Protein 4JB3 (pdb70)

B-factor: mean 18.04, std 13.15, range [5.49, 87.51]

GO terms:
  GO:0043726 5-amino-6-(5-phosphoribitylamino)uracil phosphatase activity (F, IDA)
  GO:0016311 dephosphorylation (P, IDA)
  GO:0110130 ribitol-5-phosphatase activity (F, EXP)

Foldseek 3Di:
DDLQLVVADFDDLAAAEEEEPELTQWFFDQVLLLVLLVVLQLVVSVVQDDRAAGDDLLNCQLQQVAALVRSQVVSQVNSVHRDDSVSVLVSVCSGTDQGDVVSLSSLQSCVVRHQYEYQYRDHPSVQVCQQFLNNHPVRHHPCSRHPYYQGNSVQRHHPPPVSSVVVCCVVVVDDQLNYEYEEQDDRNQVSSVVSRHHYDHDGRPDDCSVVVSVVSHD

Nearest PDB structures (foldseek):
  4jb3-assembly1_A  TM=1.005E+00  e=1.572E-46  Bacteroides thetaiotaomicron VPI-5482
  2i6x-assembly1_A  TM=9.784E-01  e=1.181E-23  Porphyromonas gingivalis W83
  4f71-assembly1_A  TM=9.283E-01  e=5.677E-20  Bacteroides thetaiotaomicron VPI-5482
  4f72-assembly2_B  TM=9.394E-01  e=1.780E-19  Bacteroides thetaiotaomicron VPI-5482
  4dcc-assembly1_A  TM=9.035E-01  e=1.036E-19  Bacteroides thetaiotaomicron

Secondary structure (DSSP, 8-state):
----GGG----SS--EEEE-TBTTTB-B-HHHHHHHHHHHT-TTHHHH--SS---HHHHHHHTTSS-HHHHHHHHHHHHTSPPPHHHHHHHHHTTBPPP-HHHHHHHHHHTTTSEEEEEE---HHHHHHHTSGGGSTT---GGGGSSEEEEHHHHT--TT-HHHHHHHHHHH---GGGEEEE-S-HHHHHHHHHTT-EEE-PPTTS--HHHHHHHHT-

CATH classification: 3.40.50.1000 (+1 more: 1.10.150.240)

Structure (mmCIF, N/CA/C/O backbone):
data_4JB3
#
_entry.id   4JB3
#
_cell.length_a   49.580
_cell.length_b   91.190
_cell.length_c   46.270
_cell.angle_alpha   90.000
_cell.angle_beta   104.220
_cell.angle_gamma   90.000
#
_symmetry.space_group_name_H-M   'C 1 2 1'
#
loop_
_entity.id
_entity.type
_entity.pdbx_description
1 polymer 'Haloacid dehalogenase-like hydrolase'
2 non-polymer 'SODIUM ION'
3 non-polymer GLYCEROL
4 water water
#
loop_
_atom_site.group_PDB
_atom_site.id
_atom_site.type_symbol
_atom_site.label_atom_id
_atom_site.label_alt_id
_atom_site.label_comp_id
_atom_site.label_asym_id
_atom_site.label_entity_id
_atom_site.label_seq_id
_atom_site.pdbx_PDB_ins_code
_atom_site.Cartn_x
_atom_site.Cartn_y
_atom_site.Cartn_z
_atom_site.occupancy
_atom_site.B_iso_or_equiv
_atom_site.auth_seq_id
_atom_site.auth_comp_id
_atom_site.auth_asym_id
_atom_site.auth_atom_id
_atom_site.pdbx_PDB_model_num
ATOM 1 N N . VAL A 1 11 ? 19.293 109.920 -8.268 1.00 47.89 -11 VAL A N 1
ATOM 2 C CA . VAL A 1 11 ? 19.520 110.862 -7.180 1.00 49.08 -11 VAL A CA 1
ATOM 3 C C . VAL A 1 11 ? 20.393 110.251 -6.101 1.00 55.67 -11 VAL A C 1
ATOM 4 O O . VAL A 1 11 ? 20.562 109.034 -6.024 1.00 48.49 -11 VAL A O 1
ATOM 8 N N . ASP A 1 12 ? 20.921 111.108 -5.243 1.00 50.92 -10 ASP A N 1
ATOM 9 C CA . ASP A 1 12 ? 21.852 110.669 -4.227 1.00 51.79 -10 ASP A CA 1
ATOM 10 C C . ASP A 1 12 ? 21.210 110.614 -2.846 1.00 51.82 -10 ASP A C 1
ATOM 11 O O . ASP A 1 12 ? 20.872 111.642 -2.252 1.00 52.78 -10 ASP A O 1
ATOM 16 N N . LEU A 1 13 ? 21.080 109.399 -2.329 1.00 50.96 -9 LEU A N 1
ATOM 17 C CA . LEU A 1 13 ? 20.279 109.148 -1.142 1.00 50.77 -9 LEU A CA 1
ATOM 18 C C . LEU A 1 13 ? 21.097 109.125 0.132 1.00 52.47 -9 LEU A C 1
ATOM 19 O O . LEU A 1 13 ? 20.646 108.629 1.166 1.00 52.50 -9 LEU A O 1
ATOM 24 N N . GLY A 1 14 ? 22.303 109.667 0.058 1.00 54.16 -8 GLY A N 1
ATOM 25 C CA . GLY A 1 14 ? 23.089 109.838 1.253 1.00 58.15 -8 GLY A CA 1
ATOM 26 C C . GLY A 1 14 ? 22.395 110.814 2.183 1.00 59.24 -8 GLY A C 1
ATOM 27 O O . GLY A 1 14 ? 21.881 111.837 1.735 1.00 57.22 -8 GLY A O 1
ATOM 28 N N . THR A 1 15 ? 22.437 110.521 3.481 1.00 61.48 -7 THR A N 1
ATOM 29 C CA . THR A 1 15 ? 21.778 111.335 4.507 1.00 64.86 -7 THR A CA 1
ATOM 30 C C . THR A 1 15 ? 22.102 112.839 4.476 1.00 65.84 -7 THR A C 1
ATOM 31 O O . THR A 1 15 ? 21.202 113.667 4.621 1.00 64.17 -7 THR A O 1
ATOM 35 N N . GLU A 1 16 ? 23.370 113.195 4.287 1.00 66.73 -6 GLU A N 1
ATOM 36 C CA . GLU A 1 16 ? 23.771 114.605 4.277 1.00 69.07 -6 GLU A CA 1
ATOM 37 C C . GLU A 1 16 ? 23.154 115.388 3.107 1.00 67.65 -6 GLU A C 1
ATOM 38 O O . GLU A 1 16 ? 23.127 116.619 3.135 1.00 65.12 -6 GLU A O 1
ATOM 44 N N . ASN A 1 17 ? 22.669 114.682 2.083 1.00 61.19 -5 ASN A N 1
ATOM 45 C CA . ASN A 1 17 ? 21.946 115.329 0.982 1.00 64.66 -5 ASN A CA 1
ATOM 46 C C . ASN A 1 17 ? 20.472 115.440 1.284 1.00 58.75 -5 ASN A C 1
ATOM 47 O O . ASN A 1 17 ? 19.724 116.070 0.534 1.00 58.19 -5 ASN A O 1
ATOM 52 N N . LEU A 1 18 ? 20.038 114.780 2.348 1.00 58.36 -4 LEU A N 1
ATOM 53 C CA . LEU A 1 18 ? 18.613 114.595 2.543 1.00 56.88 -4 LEU A CA 1
ATOM 54 C C . LEU A 1 18 ? 18.027 115.611 3.496 1.00 58.23 -4 LEU A C 1
ATOM 55 O O . LEU A 1 18 ? 18.691 116.075 4.423 1.00 60.20 -4 LEU A O 1
ATOM 60 N N . TYR A 1 19 ? 16.774 115.960 3.246 1.00 57.36 -3 TYR A N 1
ATOM 61 C CA . TYR A 1 19 ? 16.075 116.899 4.097 1.00 64.62 -3 TYR A CA 1
ATOM 62 C C . TYR A 1 19 ? 14.743 116.312 4.538 1.00 61.68 -3 TYR A C 1
ATOM 63 O O . TYR A 1 19 ? 14.043 115.668 3.751 1.00 55.63 -3 TYR A O 1
ATOM 72 N N . PHE A 1 20 ? 14.402 116.527 5.804 1.00 58.39 -2 PHE A N 1
ATOM 73 C CA . PHE A 1 20 ? 13.187 115.961 6.372 1.00 57.57 -2 PHE A CA 1
ATOM 74 C C . PHE A 1 20 ? 12.318 117.019 7.042 1.00 58.86 -2 PHE A C 1
ATOM 75 O O . PHE A 1 20 ? 12.774 117.723 7.942 1.00 60.70 -2 PHE A O 1
ATOM 83 N N . GLN A 1 21 ? 11.066 117.125 6.604 1.00 58.12 -1 GLN A N 1
ATOM 84 C CA . GLN A 1 21 ? 10.108 118.013 7.259 1.00 61.03 -1 GLN A CA 1
ATOM 85 C C . GLN A 1 21 ? 8.656 117.600 7.020 1.00 58.46 -1 GLN A C 1
ATOM 86 O O . GLN A 1 21 ? 8.135 117.722 5.910 1.00 57.79 -1 GLN A O 1
ATOM 92 N N . SER A 1 22 ? 8.017 117.109 8.078 1.00 58.71 0 SER A N 1
ATOM 93 C CA . SER A 1 22 ? 6.595 116.778 8.062 1.00 58.38 0 SER A CA 1
ATOM 94 C C . SER A 1 22 ? 6.113 116.590 9.495 1.00 59.41 0 SER A C 1
ATOM 95 O O . SER A 1 22 ? 6.829 116.909 10.443 1.00 60.54 0 SER A O 1
ATOM 98 N N . MET A 1 23 ? 4.901 116.068 9.653 1.00 25.85 1 MET A N 1
ATOM 99 C CA . MET A 1 23 ? 4.345 115.831 10.983 1.00 25.32 1 MET A CA 1
ATOM 100 C C . MET A 1 23 ? 4.772 114.490 11.583 1.00 19.04 1 MET A C 1
ATOM 101 O O . MET A 1 23 ? 4.469 114.203 12.744 1.00 22.72 1 MET A O 1
ATOM 106 N N . ILE A 1 24 ? 5.480 113.677 10.805 1.00 14.44 2 ILE A N 1
ATOM 107 C CA . ILE A 1 24 ? 5.965 112.385 11.288 1.00 12.73 2 ILE A CA 1
ATOM 108 C C . ILE A 1 24 ? 7.109 112.583 12.275 1.00 16.38 2 ILE A C 1
ATOM 109 O O . ILE A 1 24 ? 8.059 113.316 11.992 1.00 16.48 2 ILE A O 1
ATOM 114 N N . LYS A 1 25 ? 7.008 111.941 13.435 1.00 12.49 3 LYS A N 1
ATOM 115 C CA . LYS A 1 25 ? 8.057 112.015 14.452 1.00 13.22 3 LYS A CA 1
ATOM 116 C C . LYS A 1 25 ? 8.727 110.673 14.705 1.00 12.72 3 LYS A C 1
ATOM 117 O O . LYS A 1 25 ? 9.849 110.622 15.215 1.00 11.63 3 LYS A O 1
ATOM 123 N N . ASN A 1 26 ? 8.035 109.592 14.358 1.00 9.82 4 ASN A N 1
ATOM 124 C CA . ASN A 1 26 ? 8.490 108.237 14.662 1.00 8.91 4 ASN A CA 1
ATOM 125 C C . ASN A 1 26 ? 8.368 107.356 13.440 1.00 8.88 4 ASN A C 1
ATOM 126 O O . ASN A 1 26 ? 7.449 107.536 12.640 1.00 8.76 4 ASN A O 1
ATOM 131 N N . ILE A 1 27 ? 9.275 106.387 13.308 1.00 8.06 5 ILE A N 1
ATOM 132 C CA . ILE A 1 27 ? 9.217 105.435 12.201 1.00 5.65 5 ILE A CA 1
ATOM 133 C C . ILE A 1 27 ? 9.352 104.041 12.773 1.00 6.32 5 ILE A C 1
ATOM 134 O O . ILE A 1 27 ? 10.258 103.780 13.561 1.00 8.79 5 ILE A O 1
ATOM 139 N N . VAL A 1 28 ? 8.428 103.161 12.397 1.00 6.22 6 VAL A N 1
ATOM 140 C CA . VAL A 1 28 ? 8.409 101.777 12.869 1.00 6.28 6 VAL A CA 1
ATOM 141 C C . VAL A 1 28 ? 8.650 100.888 11.661 1.00 7.06 6 VAL A C 1
ATOM 142 O O . VAL A 1 28 ? 7.866 100.914 10.714 1.00 8.34 6 VAL A O 1
ATOM 146 N N . PHE A 1 29 ? 9.736 100.116 11.689 1.00 6.39 7 PHE A N 1
ATOM 147 C CA . PHE A 1 29 ? 10.091 99.208 10.604 1.00 6.49 7 PHE A CA 1
ATOM 148 C C . PHE A 1 29 ? 9.834 97.751 10.967 1.00 7.51 7 PHE A C 1
ATOM 149 O O . PHE A 1 29 ? 10.069 97.329 12.101 1.00 7.54 7 PHE A O 1
ATOM 157 N N . ASP A 1 30 ? 9.404 96.961 9.990 1.00 6.72 8 ASP A N 1
ATOM 158 C CA . ASP A 1 30 ? 9.504 95.513 10.083 1.00 6.35 8 ASP A CA 1
ATOM 159 C C . ASP A 1 30 ? 10.956 95.123 9.774 1.00 8.09 8 ASP A C 1
ATOM 160 O O . ASP A 1 30 ? 11.730 95.938 9.247 1.00 8.75 8 ASP A O 1
ATOM 165 N N . PHE A 1 31 ? 11.327 93.892 10.115 1.00 9.28 9 PHE A N 1
ATOM 166 C CA . PHE A 1 31 ? 12.667 93.378 9.836 1.00 6.83 9 PHE A CA 1
ATOM 167 C C . PHE A 1 31 ? 12.651 92.677 8.467 1.00 6.47 9 PHE A C 1
ATOM 168 O O . PHE A 1 31 ? 13.043 93.276 7.455 1.00 7.63 9 PHE A O 1
ATOM 176 N N . GLY A 1 32 ? 12.191 91.432 8.419 1.00 8.20 10 GLY A N 1
ATOM 177 C CA . GLY A 1 32 ? 12.137 90.707 7.161 1.00 9.40 10 GLY A CA 1
ATOM 178 C C . GLY A 1 32 ? 11.188 91.359 6.169 1.00 10.34 10 GLY A C 1
ATOM 179 O O . GLY A 1 32 ? 10.059 91.723 6.524 1.00 11.71 10 GLY A O 1
ATOM 180 N N . GLY A 1 33 ? 11.641 91.511 4.929 1.00 8.06 11 GLY A N 1
ATOM 181 C CA . GLY A 1 33 ? 10.836 92.121 3.888 1.00 7.11 11 GLY A CA 1
ATOM 182 C C . GLY A 1 33 ? 11.049 93.618 3.758 1.00 7.29 11 GLY A C 1
ATOM 183 O O . GLY A 1 33 ? 10.618 94.216 2.770 1.00 9.60 11 GLY A O 1
ATOM 184 N N . VAL A 1 34 ? 11.694 94.219 4.754 1.00 7.12 12 VAL A N 1
ATOM 185 C CA . VAL A 1 34 ? 11.917 95.663 4.779 1.00 5.49 12 VAL A CA 1
ATOM 186 C C . VAL A 1 34 ? 13.396 95.983 4.964 1.00 5.55 12 VAL A C 1
ATOM 187 O O . VAL A 1 34 ? 14.050 96.495 4.048 1.00 7.96 12 VAL A O 1
ATOM 191 N N . ILE A 1 35 ? 13.938 95.642 6.126 1.00 5.97 13 ILE A N 1
ATOM 192 C CA . ILE A 1 35 ? 15.362 95.883 6.373 1.00 7.59 13 ILE A CA 1
ATOM 193 C C . ILE A 1 35 ? 16.220 94.825 5.672 1.00 6.79 13 ILE A C 1
ATOM 194 O O . ILE A 1 35 ? 17.262 95.144 5.090 1.00 10.27 13 ILE A O 1
ATOM 199 N N A VAL A 1 36 ? 15.768 93.574 5.714 0.48 6.73 14 VAL A N 1
ATOM 200 N N B VAL A 1 36 ? 15.779 93.568 5.727 0.52 6.69 14 VAL A N 1
ATOM 201 C CA A VAL A 1 36 ? 16.460 92.482 5.045 0.48 8.53 14 VAL A CA 1
ATOM 202 C CA B VAL A 1 36 ? 16.470 92.457 5.077 0.52 8.71 14 VAL A CA 1
ATOM 203 C C A VAL A 1 36 ? 15.480 91.766 4.117 0.48 10.93 14 VAL A C 1
ATOM 204 C C B VAL A 1 36 ? 15.494 91.740 4.136 0.52 11.12 14 VAL A C 1
ATOM 205 O O A VAL A 1 36 ? 14.302 91.608 4.449 0.48 12.11 14 VAL A O 1
ATOM 206 O O B VAL A 1 36 ? 14.329 91.542 4.489 0.52 12.26 14 VAL A O 1
ATOM 213 N N . ASP A 1 37 ? 15.955 91.363 2.943 1.00 10.02 15 ASP A N 1
ATOM 214 C CA . ASP A 1 37 ? 15.117 90.634 1.986 1.00 11.77 15 ASP A CA 1
ATOM 215 C C . ASP A 1 37 ? 14.715 89.266 2.518 1.00 11.54 15 ASP A C 1
ATOM 216 O O . ASP A 1 37 ? 15.539 88.555 3.103 1.00 13.46 15 ASP A O 1
ATOM 221 N N . ILE A 1 38 ? 13.462 88.888 2.278 1.00 10.23 16 ILE A N 1
ATOM 222 C CA . ILE A 1 38 ? 12.984 87.521 2.522 1.00 12.23 16 ILE A CA 1
ATOM 223 C C . ILE A 1 38 ? 12.962 86.756 1.206 1.00 15.61 16 ILE A C 1
ATOM 224 O O . ILE A 1 38 ? 12.532 87.289 0.183 1.00 17.82 16 ILE A O 1
ATOM 229 N N . ASP A 1 39 ? 13.423 85.507 1.219 1.00 13.53 17 ASP A N 1
ATOM 230 C CA . ASP A 1 39 ? 13.265 84.615 0.081 1.00 17.04 17 ASP A CA 1
ATOM 231 C C . ASP A 1 39 ? 12.613 83.336 0.592 1.00 17.14 17 ASP A C 1
ATOM 232 O O . ASP A 1 39 ? 13.293 82.448 1.120 1.00 17.07 17 ASP A O 1
ATOM 237 N N . ARG A 1 40 ? 11.297 83.238 0.427 1.00 16.15 18 ARG A N 1
ATOM 238 C CA . ARG A 1 40 ? 10.556 82.095 0.957 1.00 13.72 18 ARG A CA 1
ATOM 239 C C . ARG A 1 40 ? 10.988 80.790 0.300 1.00 16.82 18 ARG A C 1
ATOM 240 O O . ARG A 1 40 ? 11.024 79.759 0.957 1.00 15.25 18 ARG A O 1
ATOM 248 N N . ASP A 1 41 ? 11.313 80.837 -0.988 1.00 17.59 19 ASP A N 1
ATOM 249 C CA . ASP A 1 41 ? 11.742 79.629 -1.685 1.00 17.35 19 ASP A CA 1
ATOM 250 C C . ASP A 1 41 ? 13.059 79.108 -1.115 1.00 15.86 19 ASP A C 1
ATOM 251 O O . ASP A 1 41 ? 13.267 77.890 -1.013 1.00 15.08 19 ASP A O 1
ATOM 256 N N . LYS A 1 42 ? 13.947 80.025 -0.738 1.00 15.67 20 LYS A N 1
ATOM 257 C CA . LYS A 1 42 ? 15.211 79.634 -0.128 1.00 14.29 20 LYS A CA 1
ATOM 258 C C . LYS A 1 42 ? 14.965 79.036 1.263 1.00 12.53 20 LYS A C 1
ATOM 259 O O . LYS A 1 42 ? 15.625 78.074 1.665 1.00 12.25 20 LYS A O 1
ATOM 265 N N . ALA A 1 43 ? 14.006 79.606 1.992 1.00 13.88 21 ALA A N 1
ATOM 266 C CA . ALA A 1 43 ? 13.608 79.064 3.296 1.00 10.90 21 ALA A CA 1
ATOM 267 C C . ALA A 1 43 ? 13.042 77.651 3.155 1.00 11.65 21 ALA A C 1
ATOM 268 O O . ALA A 1 43 ? 13.392 76.751 3.927 1.00 11.76 21 ALA A O 1
ATOM 270 N N . VAL A 1 44 ? 12.162 77.461 2.171 1.00 11.32 22 VAL A N 1
ATOM 271 C CA . VAL A 1 44 ? 11.580 76.151 1.920 1.00 11.04 22 VAL A CA 1
ATOM 272 C C . VAL A 1 44 ? 12.678 75.127 1.642 1.00 13.28 22 VAL A C 1
ATOM 273 O O . VAL A 1 44 ? 12.680 74.040 2.223 1.00 12.93 22 VAL A O 1
ATOM 277 N N . GLN A 1 45 ? 13.628 75.489 0.787 1.00 12.71 23 GLN A N 1
ATOM 278 C CA . GLN A 1 45 ? 14.772 74.615 0.510 1.00 13.38 23 GLN A CA 1
ATOM 279 C C . GLN A 1 45 ? 15.573 74.292 1.773 1.00 12.02 23 GLN A C 1
ATOM 280 O O . GLN A 1 45 ? 15.983 73.145 1.969 1.00 15.02 23 GLN A O 1
ATOM 286 N N . ALA A 1 46 ? 15.790 75.297 2.622 1.00 10.93 24 ALA A N 1
ATOM 287 C CA . ALA A 1 46 ? 16.596 75.120 3.828 1.00 11.41 24 ALA A CA 1
ATOM 288 C C . ALA A 1 46 ? 15.907 74.175 4.800 1.00 10.62 24 ALA A C 1
ATOM 289 O O . ALA A 1 46 ? 16.568 73.357 5.450 1.00 13.63 24 ALA A O 1
ATOM 291 N N . PHE A 1 47 ? 14.587 74.292 4.923 1.00 9.88 25 PHE A N 1
ATOM 292 C CA . PHE A 1 47 ? 13.865 73.380 5.810 1.00 11.02 25 PHE A CA 1
ATOM 293 C C . PHE A 1 47 ? 13.707 71.981 5.230 1.00 10.16 25 PHE A C 1
ATOM 294 O O . PHE A 1 47 ? 13.739 71.001 5.974 1.00 10.47 25 PHE A O 1
ATOM 302 N N . ILE A 1 48 ? 13.552 71.867 3.911 1.00 10.71 26 ILE A N 1
ATOM 303 C CA . ILE A 1 48 ? 13.527 70.543 3.280 1.00 11.49 26 ILE A CA 1
ATOM 304 C C . ILE A 1 48 ? 14.828 69.792 3.579 1.00 12.30 26 ILE A C 1
ATOM 305 O O . ILE A 1 48 ? 14.806 68.591 3.848 1.00 13.22 26 ILE A O 1
ATOM 310 N N . LYS A 1 49 ? 15.945 70.522 3.592 1.00 13.42 27 LYS A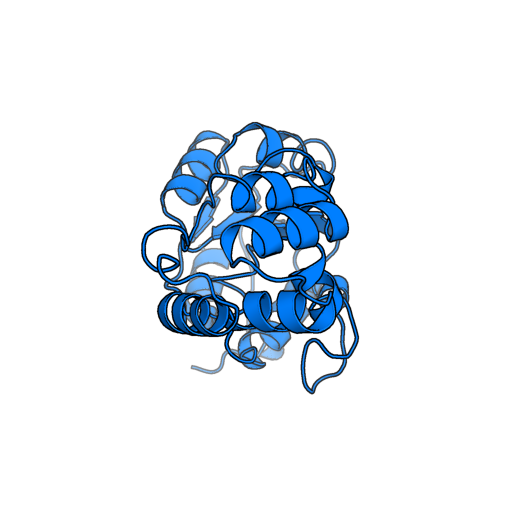 N 1
ATOM 311 C CA . LYS A 1 49 ? 17.260 69.946 3.879 1.00 15.84 27 LYS A CA 1
ATOM 312 C C . LYS A 1 49 ? 17.293 69.253 5.249 1.00 13.97 27 LYS A C 1
ATOM 313 O O . LYS A 1 49 ? 17.990 68.254 5.420 1.00 16.69 27 LYS A O 1
ATOM 319 N N . LEU A 1 50 ? 16.516 69.775 6.200 1.00 14.96 28 LEU A N 1
ATOM 320 C CA . LEU A 1 50 ? 16.421 69.177 7.541 1.00 14.94 28 LEU A CA 1
ATOM 321 C C . LEU A 1 50 ? 15.545 67.938 7.585 1.00 17.85 28 LEU A C 1
ATOM 322 O O . LEU A 1 50 ? 15.587 67.183 8.561 1.00 19.95 28 LEU A O 1
ATOM 327 N N . GLY A 1 51 ? 14.742 67.731 6.547 1.00 13.98 29 GLY A N 1
ATOM 328 C CA . GLY A 1 51 ? 13.787 66.646 6.538 1.00 15.11 29 GLY A CA 1
ATOM 329 C C . GLY A 1 51 ? 12.340 67.087 6.465 1.00 16.97 29 GLY A C 1
ATOM 330 O O . GLY A 1 51 ? 11.446 66.253 6.418 1.00 18.65 29 GLY A O 1
ATOM 331 N N . LEU A 1 52 ? 12.096 68.393 6.464 1.00 14.49 30 LEU A N 1
ATOM 332 C CA . LEU A 1 52 ? 10.718 68.870 6.402 1.00 13.23 30 LEU A CA 1
ATOM 333 C C . LEU A 1 52 ? 10.267 68.879 4.948 1.00 17.06 30 LEU A C 1
ATOM 334 O O . LEU A 1 52 ? 10.236 69.926 4.295 1.00 16.72 30 LEU A O 1
ATOM 339 N N . ALA A 1 53 ? 9.921 67.703 4.440 1.00 14.05 31 ALA A N 1
ATOM 340 C CA . ALA A 1 53 ? 9.667 67.539 3.020 1.00 14.92 31 ALA A CA 1
ATOM 341 C C . ALA A 1 53 ? 8.483 68.361 2.515 1.00 16.74 31 ALA A C 1
ATOM 342 O O . ALA A 1 53 ? 8.417 68.689 1.326 1.00 18.36 31 ALA A O 1
ATOM 344 N N . ASP A 1 54 ? 7.551 68.691 3.409 1.00 17.79 32 ASP A N 1
ATOM 345 C CA . ASP A 1 54 ? 6.377 69.456 3.004 1.00 19.31 32 ASP A CA 1
ATOM 346 C C . ASP A 1 54 ? 6.475 70.927 3.394 1.00 17.92 32 ASP A C 1
ATOM 347 O O . ASP A 1 54 ? 5.453 71.599 3.538 1.00 18.40 32 ASP A O 1
ATOM 352 N N . ALA A 1 55 ? 7.704 71.424 3.547 1.00 14.42 33 ALA A N 1
ATOM 353 C CA . ALA A 1 55 ? 7.932 72.807 3.953 1.00 13.84 33 ALA A CA 1
ATOM 354 C C . ALA A 1 55 ? 7.220 73.839 3.074 1.00 16.44 33 ALA A C 1
ATOM 355 O O . ALA A 1 55 ? 6.825 74.896 3.563 1.00 16.97 33 ALA A O 1
ATOM 357 N N . ASP A 1 56 ? 7.055 73.542 1.790 1.00 16.02 34 ASP A N 1
ATOM 358 C CA . ASP A 1 56 ? 6.445 74.496 0.870 1.00 17.38 34 ASP A CA 1
ATOM 359 C C . ASP A 1 56 ? 5.021 74.868 1.276 1.00 23.12 34 ASP A C 1
ATOM 360 O O . ASP A 1 56 ? 4.558 75.981 1.000 1.00 26.05 34 ASP A O 1
ATOM 365 N N A THR A 1 57 ? 4.335 73.920 1.912 0.52 18.66 35 THR A N 1
ATOM 366 N N B THR A 1 57 ? 4.324 73.960 1.943 0.48 19.28 35 THR A N 1
ATOM 367 C CA A THR A 1 57 ? 2.964 74.118 2.380 0.52 20.35 35 THR A CA 1
ATOM 368 C CA B THR A 1 57 ? 2.965 74.261 2.370 0.48 21.41 35 THR A CA 1
ATOM 369 C C A THR A 1 57 ? 2.923 74.767 3.775 0.52 22.41 35 THR A C 1
ATOM 370 C C B THR A 1 57 ? 2.899 74.746 3.810 0.48 22.97 35 THR A C 1
ATOM 371 O O A THR A 1 57 ? 1.938 75.402 4.151 0.52 29.35 35 THR A O 1
ATOM 372 O O B THR A 1 57 ? 1.859 75.218 4.264 0.48 28.56 35 THR A O 1
ATOM 379 N N . ARG A 1 58 ? 4.011 74.632 4.525 1.00 18.73 36 ARG A N 1
ATOM 380 C CA . ARG A 1 58 ? 4.069 75.127 5.904 1.00 18.29 36 ARG A CA 1
ATOM 381 C C . ARG A 1 58 ? 4.510 76.587 6.043 1.00 22.57 36 ARG A C 1
ATOM 382 O O . ARG A 1 58 ? 3.909 77.354 6.798 1.00 29.46 36 ARG A O 1
ATOM 390 N N . LEU A 1 59 ? 5.547 76.980 5.312 1.00 18.50 37 LEU A N 1
ATOM 391 C CA . LEU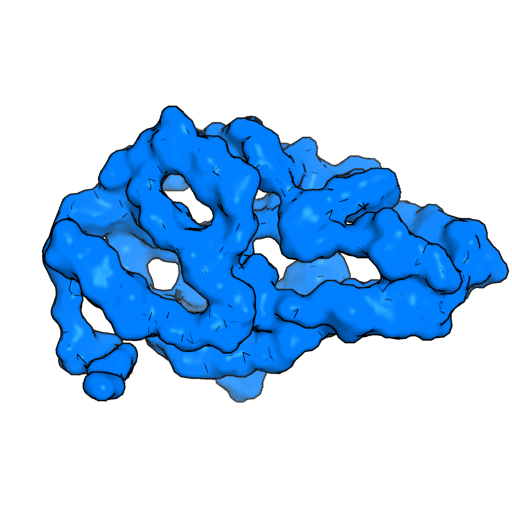 A 1 59 ? 6.179 78.279 5.539 1.00 18.04 37 LEU A CA 1
ATOM 392 C C . LEU A 1 59 ? 5.440 79.446 4.886 1.00 21.79 37 LEU A C 1
ATOM 393 O O . LEU A 1 59 ? 4.927 79.322 3.772 1.00 22.04 37 LEU A O 1
ATOM 398 N N . ASP A 1 60 ? 5.396 80.581 5.584 1.00 18.98 38 ASP A N 1
ATOM 399 C CA . ASP A 1 60 ? 4.731 81.778 5.071 1.00 18.67 38 ASP A CA 1
ATOM 400 C C . ASP A 1 60 ? 5.682 82.974 5.036 1.00 17.77 38 ASP A C 1
ATOM 401 O O . ASP A 1 60 ? 6.701 82.991 5.726 1.00 16.13 38 ASP A O 1
ATOM 406 N N . LYS A 1 61 ? 5.343 83.978 4.237 1.00 20.34 39 LYS A N 1
ATOM 407 C CA . LYS A 1 61 ? 6.167 85.177 4.131 1.00 17.55 39 LYS A CA 1
ATOM 408 C C . LYS A 1 61 ? 5.830 86.196 5.222 1.00 19.86 39 LYS A C 1
ATOM 409 O O . LYS A 1 61 ? 6.651 87.063 5.533 1.00 22.18 39 LYS A O 1
ATOM 415 N N . TYR A 1 62 ? 4.637 86.086 5.807 1.00 17.40 40 TYR A N 1
ATOM 416 C CA . TYR A 1 62 ? 4.099 87.167 6.644 1.00 17.69 40 TYR A CA 1
ATOM 417 C C . TYR A 1 62 ? 3.620 86.739 8.019 1.00 20.79 40 TYR A C 1
ATOM 418 O O . TYR A 1 62 ? 3.744 87.493 8.984 1.00 24.60 40 TYR A O 1
ATOM 427 N N . HIS A 1 63 ? 3.049 85.544 8.095 1.00 16.81 41 HIS A N 1
ATOM 428 C CA . HIS A 1 63 ? 2.434 85.056 9.319 1.00 18.93 41 HIS A CA 1
ATOM 429 C C . HIS A 1 63 ? 2.524 83.536 9.365 1.00 16.13 41 HIS A C 1
ATOM 430 O O . HIS A 1 63 ? 1.818 82.841 8.630 1.00 16.76 41 HIS A O 1
ATOM 437 N N . GLN A 1 64 ? 3.388 83.016 10.233 1.00 17.02 42 GLN A N 1
ATOM 438 C CA . GLN A 1 64 ? 3.542 81.572 10.344 1.00 14.84 42 GLN A CA 1
ATOM 439 C C . GLN A 1 64 ? 2.343 80.946 11.035 1.00 16.06 42 GLN A C 1
ATOM 440 O O . GLN A 1 64 ? 1.570 81.641 11.696 1.00 16.41 42 GLN A O 1
ATOM 446 N N . THR A 1 65 ? 2.192 79.634 10.861 1.00 15.76 43 THR A N 1
ATOM 447 C CA . THR A 1 65 ? 1.158 78.866 11.543 1.00 16.82 43 THR A CA 1
ATOM 448 C C . THR A 1 65 ? 1.783 77.655 12.232 1.00 16.40 43 THR A C 1
ATOM 449 O O . THR A 1 65 ? 2.995 77.423 12.113 1.00 15.26 43 THR A O 1
ATOM 453 N N . GLY A 1 66 ? 0.968 76.893 12.954 1.00 15.61 44 GLY A N 1
ATOM 454 C CA . GLY A 1 66 ? 1.460 75.697 13.622 1.00 13.33 44 GLY A CA 1
ATOM 455 C C . GLY A 1 66 ? 2.582 75.988 14.605 1.00 14.43 44 GLY A C 1
ATOM 456 O O . GLY A 1 66 ? 2.572 77.022 15.279 1.00 13.40 44 GLY A O 1
ATOM 457 N N . ILE A 1 67 ? 3.564 75.094 14.674 1.00 13.29 45 ILE A N 1
ATOM 458 C CA . ILE A 1 67 ? 4.660 75.271 15.617 1.00 9.40 45 ILE A CA 1
ATOM 459 C C . ILE A 1 67 ? 5.542 76.466 15.251 1.00 11.42 45 ILE A C 1
ATOM 460 O O . ILE A 1 67 ? 6.232 77.026 16.109 1.00 11.13 45 ILE A O 1
ATOM 465 N N . PHE A 1 68 ? 5.523 76.854 13.981 1.00 10.89 46 PHE A N 1
ATOM 466 C CA . PHE A 1 68 ? 6.254 78.038 13.541 1.00 9.25 46 PHE A CA 1
ATOM 467 C C . PHE A 1 68 ? 5.646 79.295 14.147 1.00 12.52 46 PHE A C 1
ATOM 468 O O . PHE A 1 68 ? 6.376 80.156 14.629 1.00 11.00 46 PHE A O 1
ATOM 476 N N . GLN A 1 69 ? 4.318 79.383 14.143 1.00 10.83 47 GLN A N 1
ATOM 477 C CA . GLN A 1 69 ? 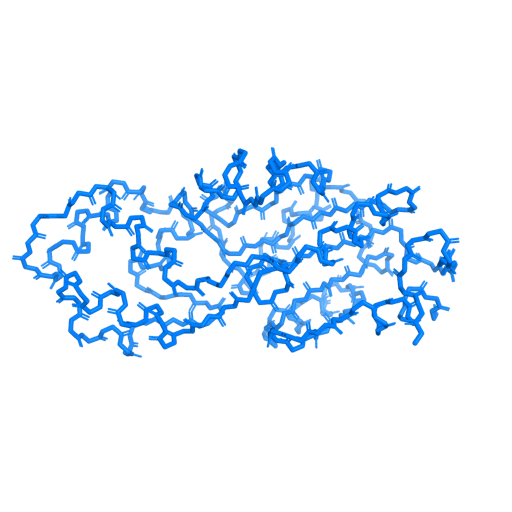3.625 80.469 14.838 1.00 11.40 47 GLN A CA 1
ATOM 478 C C . GLN A 1 69 ? 3.892 80.427 16.334 1.00 11.75 47 GLN A C 1
ATOM 479 O O . GLN A 1 69 ? 4.156 81.462 16.957 1.00 11.31 47 GLN A O 1
ATOM 485 N N . GLU A 1 70 ? 3.807 79.235 16.918 1.00 10.99 48 GLU A N 1
ATOM 486 C CA . GLU A 1 70 ? 4.031 79.101 18.351 1.00 11.57 48 GLU A CA 1
ATOM 487 C C . GLU A 1 70 ? 5.412 79.610 18.747 1.00 11.77 48 GLU A C 1
ATOM 488 O O . GLU A 1 70 ? 5.562 80.282 19.770 1.00 10.73 48 GLU A O 1
ATOM 494 N N . LEU A 1 71 ? 6.421 79.316 17.929 1.00 8.94 49 LEU A N 1
ATOM 495 C CA . LEU A 1 71 ? 7.762 79.830 18.175 1.00 8.87 49 LEU A CA 1
ATOM 496 C C . LEU A 1 71 ? 7.777 81.352 18.085 1.00 7.40 49 LEU A C 1
ATOM 497 O O . LEU A 1 71 ? 8.317 82.034 18.968 1.00 9.32 49 LEU A O 1
ATOM 502 N N . GLU A 1 72 ? 7.140 81.903 17.061 1.00 7.33 50 GLU A N 1
ATOM 503 C CA . GLU A 1 72 ? 7.178 83.353 16.874 1.00 7.33 50 GLU A CA 1
ATOM 504 C C . GLU A 1 72 ? 6.304 84.115 17.870 1.00 8.03 50 GLU A C 1
ATOM 505 O O . GLU A 1 72 ? 6.423 85.334 17.996 1.00 8.62 50 GLU A O 1
ATOM 511 N N . GLU A 1 73 ? 5.456 83.400 18.600 1.00 9.94 51 GLU A N 1
ATOM 512 C CA . GLU A 1 73 ? 4.668 84.018 19.674 1.00 10.40 51 GLU A CA 1
ATOM 513 C C . GLU A 1 73 ? 5.224 83.726 21.065 1.00 10.00 51 GLU A C 1
ATOM 514 O O . GLU A 1 73 ? 4.649 84.153 22.068 1.00 13.69 51 GLU A O 1
ATOM 520 N N . GLY A 1 74 ? 6.330 82.993 21.123 1.00 10.64 52 GLY A N 1
ATOM 521 C CA . GLY A 1 74 ? 6.951 82.676 22.396 1.00 10.13 52 GLY A CA 1
ATOM 522 C C . GLY A 1 74 ? 6.244 81.573 23.161 1.00 15.08 52 GLY A C 1
ATOM 523 O O . GLY A 1 74 ? 6.547 81.350 24.332 1.00 15.81 52 GLY A O 1
ATOM 524 N N . LYS A 1 75 ? 5.310 80.884 22.506 1.00 11.07 53 LYS A N 1
ATOM 525 C CA . LYS A 1 75 ? 4.567 79.806 23.156 1.00 11.57 53 LYS A CA 1
ATOM 526 C C . LYS A 1 75 ? 5.374 78.520 23.163 1.00 14.01 53 LYS A C 1
ATOM 527 O O . LYS A 1 75 ? 5.164 77.646 24.014 1.00 19.11 53 LYS A O 1
ATOM 533 N N . LEU A 1 76 ? 6.292 78.418 22.211 1.00 12.98 54 LEU A N 1
ATOM 534 C CA . LEU A 1 76 ? 7.334 77.402 22.225 1.00 12.96 54 LEU A CA 1
ATOM 535 C C . LEU A 1 76 ? 8.671 78.112 22.347 1.00 10.31 54 LEU A C 1
ATOM 536 O O . LEU A 1 76 ? 8.921 79.104 21.649 1.00 11.41 54 LEU A O 1
ATOM 541 N N . SER A 1 77 ? 9.540 77.610 23.219 1.00 11.16 55 SER A N 1
ATOM 542 C CA . SER A 1 77 ? 10.916 78.100 23.257 1.00 9.62 55 SER A CA 1
ATOM 543 C C . SER A 1 77 ? 11.671 77.605 22.036 1.00 9.64 55 SER A C 1
ATOM 544 O O . SER A 1 77 ? 11.186 76.727 21.311 1.00 9.81 55 SER A O 1
ATOM 547 N N . ALA A 1 78 ? 12.855 78.161 21.800 1.00 10.31 56 ALA A N 1
ATOM 548 C CA . ALA A 1 78 ? 13.682 77.698 20.693 1.00 8.43 56 ALA A CA 1
ATOM 549 C C . ALA A 1 78 ? 13.931 76.191 20.784 1.00 10.03 56 ALA A C 1
ATOM 550 O O . ALA A 1 78 ? 13.841 75.473 19.783 1.00 9.54 56 ALA A O 1
ATOM 552 N N . ASP A 1 79 ? 14.236 75.711 21.984 1.00 11.44 57 ASP A N 1
ATOM 553 C CA . ASP A 1 79 ? 14.523 74.295 22.201 1.00 8.34 57 ASP A CA 1
ATOM 554 C C . ASP A 1 79 ? 13.273 73.445 21.965 1.00 9.50 57 ASP A C 1
ATOM 555 O O . ASP A 1 79 ? 13.344 72.376 21.352 1.00 10.43 57 ASP A O 1
ATOM 560 N N . GLU A 1 80 ? 12.130 73.899 22.464 1.00 10.34 58 GLU A N 1
ATOM 561 C CA . GLU A 1 80 ? 10.882 73.161 22.270 1.00 10.49 58 GLU A CA 1
ATOM 562 C C . GLU A 1 80 ? 10.514 73.077 20.793 1.00 8.30 58 GLU A C 1
ATOM 563 O O . GLU A 1 80 ? 10.064 72.038 20.298 1.00 10.05 58 GLU A O 1
ATOM 569 N N . PHE A 1 81 ? 10.711 74.177 20.078 1.00 8.22 59 PHE A N 1
ATOM 570 C CA . PHE A 1 81 ? 10.466 74.182 18.645 1.00 8.60 59 PHE A CA 1
ATOM 571 C C . PHE A 1 81 ? 11.401 73.201 17.936 1.00 7.18 59 PHE A C 1
ATOM 572 O O . PHE A 1 81 ? 10.981 72.437 17.062 1.00 9.37 59 PHE A O 1
ATOM 580 N N . ARG A 1 82 ? 12.679 73.242 18.304 1.00 7.35 60 ARG A N 1
ATOM 581 C CA . ARG A 1 82 ? 13.673 72.327 17.751 1.00 6.72 60 ARG A CA 1
ATOM 582 C C . ARG A 1 82 ? 13.236 70.872 17.920 1.00 9.20 60 ARG A C 1
ATOM 583 O O . ARG A 1 82 ? 13.304 70.069 16.983 1.00 9.39 60 ARG A O 1
ATOM 591 N N . LYS A 1 83 ? 12.778 70.540 19.122 1.00 8.24 61 LYS A N 1
ATOM 592 C CA . LYS A 1 83 ? 12.292 69.199 19.415 1.00 9.71 61 LYS A CA 1
ATOM 593 C C . LYS A 1 83 ? 11.090 68.836 18.534 1.00 9.89 61 LYS A C 1
ATOM 594 O O . LYS A 1 83 ? 11.061 67.770 17.911 1.00 10.66 61 LYS A O 1
ATOM 600 N N . GLN A 1 84 ? 10.087 69.705 18.492 1.00 8.48 62 GLN A N 1
ATOM 601 C CA . GLN A 1 84 ? 8.884 69.384 17.725 1.00 9.99 62 GLN A CA 1
ATOM 602 C C . GLN A 1 84 ? 9.111 69.375 16.212 1.00 9.85 62 GLN A C 1
ATOM 603 O O . GLN A 1 84 ? 8.508 68.562 15.507 1.00 12.23 62 GLN A O 1
ATOM 609 N N . LEU A 1 85 ? 9.983 70.258 15.720 1.00 10.60 63 LEU A N 1
ATOM 610 C CA . LEU A 1 85 ? 10.373 70.228 14.312 1.00 11.19 63 LEU A CA 1
ATOM 611 C C . LEU A 1 85 ? 11.083 68.915 13.994 1.00 10.55 63 LEU A C 1
ATOM 612 O O . LEU A 1 85 ? 10.805 68.277 12.979 1.00 11.96 63 LEU A O 1
ATOM 617 N N . GLY A 1 86 ? 11.986 68.495 14.878 1.00 10.21 64 GLY A N 1
ATOM 618 C CA . GLY A 1 86 ? 12.674 67.229 14.708 1.00 11.92 64 GLY A CA 1
ATOM 619 C C . GLY A 1 86 ? 11.719 66.051 14.644 1.00 11.42 64 GLY A C 1
ATOM 620 O O . GLY A 1 86 ? 11.928 65.110 13.875 1.00 13.39 64 GLY A O 1
ATOM 621 N N . ASP A 1 87 ? 10.668 66.088 15.457 1.00 12.94 65 ASP A N 1
ATOM 622 C CA . ASP A 1 87 ? 9.694 64.996 15.441 1.00 16.02 65 ASP A CA 1
ATOM 623 C C . ASP A 1 87 ? 8.980 64.947 14.086 1.00 15.88 65 ASP A C 1
ATOM 624 O O . ASP A 1 87 ? 8.701 63.866 13.567 1.00 19.37 65 ASP A O 1
ATOM 629 N N . LEU A 1 88 ? 8.690 66.117 13.519 1.00 17.59 66 LEU A N 1
ATOM 630 C CA . LEU A 1 88 ? 8.129 66.184 12.170 1.00 17.31 66 LEU A CA 1
ATOM 631 C C . LEU A 1 88 ? 9.092 65.618 11.130 1.00 20.44 66 LEU A C 1
ATOM 632 O O . LEU A 1 88 ? 8.672 64.937 10.185 1.00 23.62 66 LEU A O 1
ATOM 637 N N . CYS A 1 89 ? 10.378 65.913 11.297 1.00 18.72 67 CYS A N 1
ATOM 638 C CA . CYS A 1 89 ? 11.397 65.526 10.323 1.00 19.09 67 CYS A CA 1
ATOM 639 C C . CYS A 1 89 ? 11.818 64.082 10.503 1.00 21.57 67 CYS A C 1
ATOM 640 O O . CYS A 1 89 ? 12.483 63.510 9.639 1.00 24.28 67 CYS A O 1
ATOM 643 N N . GLY A 1 90 ? 11.446 63.496 11.638 1.00 18.79 68 GLY A N 1
ATOM 644 C CA . GLY A 1 90 ? 11.823 62.134 11.932 1.00 17.15 68 GLY A CA 1
ATOM 645 C C . GLY A 1 90 ? 13.267 61.997 12.376 1.00 18.29 68 GLY A C 1
ATOM 646 O O . GLY A 1 90 ? 13.825 60.896 12.308 1.00 21.91 68 GLY A O 1
ATOM 647 N N . ARG A 1 91 ? 13.872 63.093 12.833 1.00 18.44 69 ARG A N 1
ATOM 648 C CA . ARG A 1 91 ? 15.210 63.010 13.409 1.00 19.53 69 ARG A CA 1
ATOM 649 C C . ARG A 1 91 ? 15.531 64.154 14.365 1.00 15.99 69 ARG A C 1
ATOM 650 O O . ARG A 1 91 ? 14.956 65.233 14.276 1.00 24.13 69 ARG A O 1
ATOM 658 N N . GLU A 1 92 ? 16.458 63.894 15.279 1.00 15.73 70 GLU A N 1
ATOM 659 C CA . GLU A 1 92 ? 16.875 64.874 16.272 1.00 14.74 70 GLU A CA 1
ATOM 660 C C . GLU A 1 92 ? 17.730 65.946 15.621 1.00 13.69 70 GLU A C 1
ATOM 661 O O . GLU A 1 92 ? 18.740 65.640 14.974 1.00 18.40 70 GLU A O 1
ATOM 667 N N . LEU A 1 93 ? 17.321 67.198 15.783 1.00 12.37 71 LEU A N 1
ATOM 668 C CA . LEU A 1 93 ? 18.039 68.307 15.183 1.00 11.46 71 LEU A CA 1
ATOM 669 C C . LEU A 1 93 ? 18.891 68.995 16.231 1.00 12.34 71 LEU A C 1
ATOM 670 O O . LEU A 1 93 ? 18.540 69.011 17.410 1.00 15.34 71 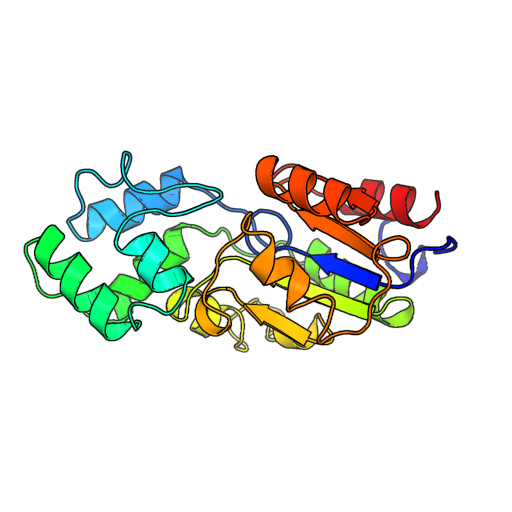LEU A O 1
ATOM 675 N N . THR A 1 94 ? 20.017 69.563 15.807 1.00 11.76 72 THR A N 1
ATOM 676 C CA . THR A 1 94 ? 20.777 70.441 16.693 1.00 12.15 72 THR A CA 1
ATOM 677 C C . THR A 1 94 ? 20.238 71.859 16.592 1.00 10.73 72 THR A C 1
ATOM 678 O O . THR A 1 94 ? 19.562 72.222 15.614 1.00 10.50 72 THR A O 1
ATOM 682 N N . MET A 1 95 ? 20.574 72.680 17.578 1.00 11.02 73 MET A N 1
ATOM 683 C CA . MET A 1 95 ? 20.167 74.074 17.517 1.00 10.18 73 MET A CA 1
ATOM 684 C C . MET A 1 95 ? 20.789 74.766 16.321 1.00 11.28 73 MET A C 1
ATOM 685 O O . MET A 1 95 ? 20.140 75.594 15.680 1.00 10.72 73 MET A O 1
ATOM 690 N N . GLU A 1 96 ? 22.034 74.427 16.004 1.00 10.79 74 GLU A N 1
ATOM 691 C CA . GLU A 1 96 ? 22.718 75.132 14.926 1.00 14.02 74 GLU A CA 1
ATOM 692 C C . GLU A 1 96 ? 22.102 74.837 13.562 1.00 11.32 74 GLU A C 1
ATOM 693 O O . GLU A 1 96 ? 21.977 75.732 12.737 1.00 13.26 74 GLU A O 1
ATOM 699 N N . GLU A 1 97 ? 21.701 73.598 13.314 1.00 11.35 75 GLU A N 1
ATOM 700 C CA . GLU A 1 97 ? 21.117 73.348 12.003 1.00 10.51 75 GLU A CA 1
ATOM 701 C C . GLU A 1 97 ? 19.712 73.926 11.915 1.00 11.75 75 GLU A C 1
ATOM 702 O O . GLU A 1 97 ? 19.266 74.301 10.828 1.00 11.65 75 GLU A O 1
ATOM 708 N N . THR A 1 98 ? 19.039 74.043 13.057 1.00 9.44 76 THR A N 1
ATOM 709 C CA . THR A 1 98 ? 17.717 74.657 13.084 1.00 9.62 76 THR A CA 1
ATOM 710 C C . THR A 1 98 ? 17.853 76.157 12.817 1.00 9.99 76 THR A C 1
ATOM 711 O O . THR A 1 98 ? 17.079 76.733 12.039 1.00 11.03 76 THR A O 1
ATOM 715 N N . LYS A 1 99 ? 18.850 76.778 13.442 1.00 9.73 77 LYS A N 1
ATOM 716 C CA . LYS A 1 99 ? 19.152 78.186 13.192 1.00 8.52 77 LYS A CA 1
ATOM 717 C C . LYS A 1 99 ? 19.478 78.408 11.721 1.00 10.14 77 LYS A C 1
ATOM 718 O O . LYS A 1 99 ? 18.964 79.349 11.107 1.00 11.93 77 LYS A O 1
ATOM 724 N N . GLN A 1 100 ? 20.319 77.548 11.148 1.00 8.51 78 GLN A N 1
ATOM 725 C CA . GLN A 1 100 ? 20.707 77.730 9.752 1.00 13.25 78 GLN A CA 1
ATOM 726 C C . GLN A 1 100 ? 19.510 77.628 8.812 1.00 13.23 78 GLN A C 1
ATOM 727 O O . GLN A 1 100 ? 19.445 78.352 7.809 1.00 12.99 78 GLN A O 1
ATOM 733 N N . ALA A 1 101 ? 18.543 76.774 9.148 1.00 10.23 79 ALA A N 1
ATOM 734 C CA . ALA A 1 101 ? 17.329 76.690 8.341 1.00 9.61 79 ALA A CA 1
ATOM 735 C C . ALA A 1 101 ? 16.548 77.998 8.398 1.00 8.64 79 ALA A C 1
ATOM 736 O O . ALA A 1 101 ? 16.130 78.522 7.365 1.00 10.23 79 ALA A O 1
ATOM 738 N N . TRP A 1 102 ? 16.369 78.544 9.594 1.00 8.95 80 TRP A N 1
ATOM 739 C CA . TRP A 1 102 ? 15.731 79.852 9.735 1.00 8.10 80 TRP A CA 1
ATOM 740 C C . TRP A 1 102 ? 16.435 80.958 8.947 1.00 9.75 80 TRP A C 1
ATOM 741 O O . TRP A 1 102 ? 15.779 81.823 8.352 1.00 11.49 80 TRP A O 1
ATOM 752 N N . LEU A 1 103 ? 17.765 80.942 8.949 1.00 9.26 81 LEU A N 1
ATOM 753 C CA . LEU A 1 103 ? 18.511 81.977 8.235 1.00 8.84 81 LEU A CA 1
ATOM 754 C C . LEU A 1 103 ? 18.357 81.831 6.719 1.00 11.30 81 LEU A C 1
ATOM 755 O O . LEU A 1 103 ? 18.679 82.757 5.963 1.00 12.08 81 LEU A O 1
ATOM 760 N N . GLY A 1 104 ? 17.842 80.684 6.285 1.00 11.39 82 GLY A N 1
ATOM 761 C CA . GLY A 1 104 ? 17.516 80.462 4.890 1.00 11.94 82 GLY A CA 1
ATOM 762 C C . GLY A 1 104 ? 16.471 81.428 4.364 1.00 10.96 82 GLY A C 1
ATOM 763 O O . GLY A 1 104 ? 16.367 81.622 3.154 1.00 11.64 82 GLY A O 1
ATOM 764 N N . PHE A 1 105 ? 15.701 82.038 5.268 1.00 10.62 83 PHE A N 1
ATOM 765 C CA . PHE A 1 105 ? 14.709 83.034 4.863 1.00 10.84 83 PHE A CA 1
ATOM 766 C C . PHE A 1 105 ? 15.344 84.301 4.319 1.00 11.80 83 PHE A C 1
ATOM 767 O O . PHE A 1 105 ? 14.689 85.067 3.615 1.00 13.40 83 PHE A O 1
ATOM 775 N N . PHE A 1 106 ? 16.603 84.551 4.670 1.00 16.38 84 PHE A N 1
ATOM 776 C CA . PHE A 1 106 ? 17.177 85.883 4.474 1.00 15.06 84 PHE A CA 1
ATOM 777 C C . PHE A 1 106 ? 18.313 85.959 3.477 1.00 15.47 84 PHE A C 1
ATOM 778 O O . PHE A 1 106 ? 19.124 85.044 3.377 1.00 17.67 84 PHE A O 1
ATOM 786 N N . ASN A 1 107 ? 18.368 87.070 2.748 1.00 14.66 85 ASN A N 1
ATOM 787 C CA . ASN A 1 107 ? 19.545 87.398 1.944 1.00 19.64 85 ASN A CA 1
ATOM 788 C C . ASN A 1 107 ? 20.437 88.287 2.798 1.00 16.83 85 ASN A C 1
ATOM 789 O O . ASN A 1 107 ? 19.976 88.819 3.792 1.00 20.03 85 ASN A O 1
ATOM 794 N N . GLU A 1 108 ? 21.705 88.456 2.435 1.00 21.04 86 GLU A N 1
ATOM 795 C CA . GLU A 1 108 ? 22.552 89.390 3.177 1.00 20.50 86 GLU A CA 1
ATOM 796 C C . GLU A 1 108 ? 21.947 90.790 3.094 1.00 15.50 86 GLU A C 1
ATOM 797 O O . GLU A 1 108 ? 21.295 91.128 2.104 1.00 16.08 86 GLU A O 1
ATOM 803 N N . VAL A 1 109 ? 22.123 91.586 4.143 1.00 16.83 87 VAL A N 1
ATOM 804 C CA . VAL A 1 109 ? 21.478 92.901 4.200 1.00 13.30 87 VAL A CA 1
ATOM 805 C C . VAL A 1 109 ? 22.097 93.874 3.198 1.00 11.57 87 VAL A C 1
ATOM 806 O O . VAL A 1 109 ? 23.311 93.845 2.959 1.00 15.41 87 VAL A O 1
ATOM 810 N N . ASP A 1 110 ? 21.257 94.700 2.581 1.00 10.82 88 ASP A N 1
ATOM 811 C CA . ASP A 1 110 ? 21.722 95.817 1.763 1.00 8.81 88 ASP A CA 1
ATOM 812 C C . ASP A 1 110 ? 22.1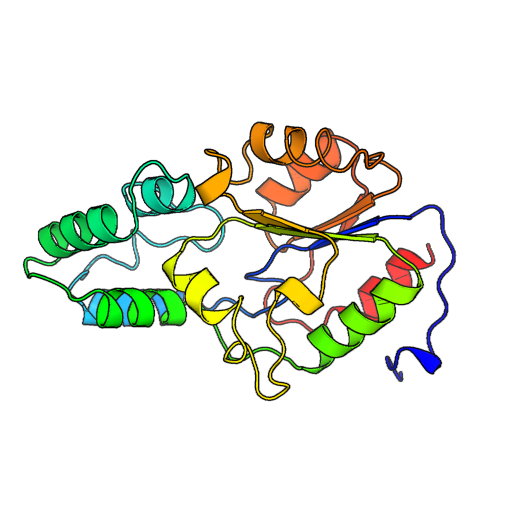75 96.912 2.710 1.00 10.06 88 ASP A C 1
ATOM 813 O O . ASP A 1 110 ? 21.358 97.536 3.405 1.00 10.68 88 ASP A O 1
ATOM 818 N N . LEU A 1 111 ? 23.484 97.130 2.756 1.00 8.77 89 LEU A N 1
ATOM 819 C CA . LEU A 1 111 ? 24.052 98.122 3.651 1.00 8.59 89 LEU A CA 1
ATOM 820 C C . LEU A 1 111 ? 23.562 99.540 3.337 1.00 9.14 89 LEU A C 1
ATOM 821 O O . LEU A 1 111 ? 23.624 100.415 4.195 1.00 9.63 89 LEU A O 1
ATOM 826 N N . ARG A 1 112 ? 23.064 99.780 2.126 1.00 7.98 90 ARG A N 1
ATOM 827 C CA . ARG A 1 112 ? 22.472 101.087 1.848 1.00 8.58 90 ARG A CA 1
ATOM 828 C C . ARG A 1 112 ? 21.291 101.348 2.773 1.00 9.15 90 ARG A C 1
ATOM 829 O O . ARG A 1 112 ? 21.071 102.473 3.212 1.00 8.47 90 ARG A O 1
ATOM 837 N N . LYS A 1 113 ? 20.517 100.312 3.066 1.00 6.93 91 LYS A N 1
ATOM 838 C CA . LYS A 1 113 ? 19.343 100.479 3.919 1.00 7.60 91 LYS A CA 1
ATOM 839 C C . LYS A 1 113 ? 19.753 100.743 5.358 1.00 10.27 91 LYS A C 1
ATOM 840 O O . LYS A 1 113 ? 19.165 101.593 6.025 1.00 8.55 91 LYS A O 1
ATOM 846 N N . LEU A 1 114 ? 20.759 100.019 5.837 1.00 8.04 92 LEU A N 1
ATOM 847 C CA . LEU A 1 114 ? 21.245 100.233 7.199 1.00 10.08 92 LEU A CA 1
ATOM 848 C C . LEU A 1 114 ? 21.804 101.639 7.358 1.00 10.49 92 LEU A C 1
ATOM 849 O O . LEU A 1 114 ? 21.529 102.304 8.359 1.00 10.17 92 LEU A O 1
ATOM 854 N N . ASP A 1 115 ? 22.582 102.110 6.381 1.00 8.42 93 ASP A N 1
ATOM 855 C CA . ASP A 1 115 ? 23.130 103.457 6.465 1.00 10.72 93 ASP A CA 1
ATOM 856 C C . ASP A 1 115 ? 22.020 104.506 6.452 1.00 10.26 93 ASP A C 1
ATOM 857 O O . ASP A 1 115 ? 22.091 105.499 7.177 1.00 10.12 93 ASP A O 1
ATOM 862 N N . TYR A 1 116 ? 20.992 104.277 5.648 1.00 7.37 94 TYR A N 1
ATOM 863 C CA . TYR A 1 116 ? 19.874 105.207 5.573 1.00 7.82 94 TYR A CA 1
ATOM 864 C C . TYR A 1 116 ? 19.174 105.291 6.932 1.00 7.78 94 TYR A C 1
ATOM 865 O O . TYR A 1 116 ? 18.862 106.390 7.422 1.00 8.44 94 TYR A O 1
ATOM 874 N N . ILE A 1 117 ? 18.964 104.141 7.560 1.00 8.10 95 ILE A N 1
ATOM 875 C CA . ILE A 1 117 ? 18.294 104.100 8.854 1.00 8.97 95 ILE A CA 1
ATOM 876 C C . ILE A 1 117 ? 19.109 104.796 9.941 1.00 9.30 95 ILE A C 1
ATOM 877 O O . ILE A 1 117 ? 18.552 105.521 10.763 1.00 10.84 95 ILE A O 1
ATOM 882 N N . LEU A 1 118 ? 20.427 104.625 9.938 1.00 9.29 96 LEU A N 1
ATOM 883 C CA . LEU A 1 118 ? 21.259 105.367 10.884 1.00 11.60 96 LEU A CA 1
ATOM 884 C C . LEU A 1 118 ? 21.058 106.872 10.719 1.00 11.83 96 LEU A C 1
ATOM 885 O O . LEU A 1 118 ? 21.028 107.623 11.706 1.00 16.81 96 LEU A O 1
ATOM 890 N N . GLY A 1 119 ? 20.912 107.313 9.475 1.00 10.45 97 GLY A N 1
ATOM 891 C CA . GLY A 1 119 ? 20.692 108.719 9.190 1.00 11.06 97 GLY A CA 1
ATOM 892 C C . GLY A 1 119 ? 19.354 109.202 9.718 1.00 11.62 97 GLY A C 1
ATOM 893 O O . GLY A 1 119 ? 19.237 110.332 10.195 1.00 17.10 97 GLY A O 1
ATOM 894 N N . LEU A 1 120 ? 18.341 108.342 9.641 1.00 11.64 98 LEU A N 1
ATOM 895 C CA . LEU A 1 120 ? 17.029 108.667 10.193 1.00 11.91 98 LEU A CA 1
ATOM 896 C C . LEU A 1 120 ? 17.054 108.985 11.679 1.00 12.67 98 LEU A C 1
ATOM 897 O O . LEU A 1 120 ? 16.250 109.788 12.151 1.00 13.34 98 LEU A O 1
ATOM 902 N N . ARG A 1 121 ? 17.954 108.345 12.420 1.00 11.49 99 ARG A N 1
ATOM 903 C CA . ARG A 1 121 ? 17.925 108.453 13.871 1.00 11.69 99 ARG A CA 1
ATOM 904 C C . ARG A 1 121 ? 18.269 109.849 14.361 1.00 13.49 99 ARG A C 1
ATOM 905 O O . ARG A 1 121 ? 17.960 110.191 15.491 1.00 16.95 99 ARG A O 1
ATOM 913 N N . LYS A 1 122 ? 18.879 110.654 13.494 1.00 22.11 100 LYS A N 1
ATOM 914 C CA . LYS A 1 122 ? 19.179 112.037 13.845 1.00 20.77 100 LYS A CA 1
ATOM 915 C C . LYS A 1 122 ? 17.903 112.871 13.921 1.00 21.75 100 LYS A C 1
ATOM 916 O O . LYS A 1 122 ? 17.852 113.884 14.620 1.00 23.52 100 LYS A O 1
ATOM 922 N N . SER A 1 123 ? 16.873 112.430 13.208 1.00 17.76 101 SER A N 1
ATOM 923 C CA . SER A 1 123 ? 15.654 113.214 13.048 1.00 15.61 101 SER A CA 1
ATOM 924 C C . SER A 1 123 ? 14.393 112.532 13.579 1.00 16.18 101 SER A C 1
ATOM 925 O O . SER A 1 123 ? 13.373 113.203 13.785 1.00 17.95 101 SER A O 1
ATOM 928 N N . TYR A 1 124 ? 14.450 111.215 13.776 1.00 12.90 102 TYR A N 1
ATOM 929 C CA . TYR A 1 124 ? 13.272 110.444 14.157 1.00 12.78 102 TYR A CA 1
ATOM 930 C C . TYR A 1 124 ? 13.559 109.458 15.277 1.00 11.67 102 TYR A C 1
ATOM 931 O O . TYR A 1 124 ? 14.689 108.969 15.419 1.00 13.62 102 TYR A O 1
ATOM 940 N N . HIS A 1 125 ? 12.520 109.135 16.048 1.00 11.04 103 HIS A N 1
ATOM 941 C CA . HIS A 1 125 ? 12.543 107.947 16.889 1.00 11.50 103 HIS A CA 1
ATOM 942 C C . HIS A 1 125 ? 12.260 106.763 15.982 1.00 11.96 103 HIS A C 1
ATOM 943 O O . HIS A 1 125 ? 11.315 106.786 15.195 1.00 14.45 103 HIS A O 1
ATOM 950 N N . VAL A 1 126 ? 13.108 105.747 16.063 1.00 10.64 104 VAL A N 1
ATOM 951 C CA . VAL A 1 126 ? 13.012 104.603 15.175 1.00 8.82 104 VAL A CA 1
ATOM 952 C C . VAL A 1 126 ? 12.787 103.354 16.003 1.00 9.21 104 VAL A C 1
ATOM 953 O O . VAL A 1 126 ? 13.505 103.103 16.980 1.00 9.93 104 VAL A O 1
ATOM 957 N N . TYR A 1 127 ? 11.791 102.569 15.619 1.00 8.08 105 TYR A N 1
ATOM 958 C CA . TYR A 1 127 ? 11.481 101.329 16.322 1.00 7.83 105 TYR A CA 1
ATOM 959 C C . TYR A 1 127 ? 11.364 100.175 15.364 1.00 8.03 105 TYR A C 1
ATOM 960 O O . TYR A 1 127 ? 11.066 100.362 14.180 1.00 9.31 105 TYR A O 1
ATOM 969 N N . LEU A 1 128 ? 11.577 98.970 15.871 1.00 7.26 106 LEU A N 1
ATOM 970 C CA . LEU A 1 128 ? 11.307 97.772 15.093 1.00 7.77 106 LEU A CA 1
ATOM 971 C C . LEU A 1 128 ? 10.068 97.109 15.656 1.00 7.94 106 LEU A C 1
ATOM 972 O O . LEU A 1 128 ? 9.885 97.051 16.876 1.00 8.55 106 LEU A O 1
ATOM 977 N N . LEU A 1 129 ? 9.203 96.615 14.776 1.00 6.69 107 LEU A N 1
ATOM 978 C CA . LEU A 1 129 ? 8.062 95.811 15.215 1.00 9.13 107 LEU A CA 1
ATOM 979 C C . LEU A 1 129 ? 7.986 94.644 14.258 1.00 7.66 107 LEU A C 1
ATOM 980 O O . LEU A 1 129 ? 7.679 94.825 13.074 1.00 8.90 107 LEU A O 1
ATOM 985 N N . SER A 1 130 ? 8.302 93.444 14.745 1.00 6.49 108 SER A N 1
ATOM 986 C CA . SER A 1 130 ? 8.489 92.333 13.828 1.00 7.73 108 SER A CA 1
ATOM 987 C C . SER A 1 130 ? 8.081 90.984 14.364 1.00 7.46 108 SER A C 1
ATOM 988 O O . SER A 1 130 ? 8.267 90.675 15.557 1.00 7.14 108 SER A O 1
ATOM 991 N N . ASN A 1 131 ? 7.534 90.174 13.466 1.00 6.72 109 ASN A N 1
ATOM 992 C CA . ASN A 1 131 ? 7.392 88.753 13.711 1.00 6.55 109 ASN A CA 1
ATOM 993 C C . ASN A 1 131 ? 8.735 88.084 13.528 1.00 10.94 109 ASN A C 1
ATOM 994 O O . ASN A 1 131 ? 9.305 88.071 12.425 1.00 11.58 109 ASN A O 1
ATOM 999 N N . THR A 1 132 ? 9.245 87.521 14.610 1.00 7.11 110 THR A N 1
ATOM 1000 C CA . THR A 1 132 ? 10.550 86.909 14.552 1.00 6.52 110 THR A CA 1
ATOM 1001 C C . THR A 1 132 ? 10.701 85.889 15.668 1.00 6.33 110 THR A C 1
ATOM 1002 O O . THR A 1 132 ? 9.724 85.532 16.326 1.00 8.40 110 THR A O 1
ATOM 1006 N N . ASN A 1 133 ? 11.925 85.408 15.860 1.00 6.44 111 ASN A N 1
ATOM 1007 C CA . ASN A 1 133 ? 12.170 84.320 16.780 1.00 6.43 111 ASN A CA 1
ATOM 1008 C C . ASN A 1 133 ? 13.616 84.363 17.249 1.00 6.48 111 ASN A C 1
ATOM 1009 O O . ASN A 1 133 ? 14.432 85.077 16.658 1.00 7.02 111 ASN A O 1
ATOM 1014 N N . PRO A 1 134 ? 13.936 83.628 18.325 1.00 7.22 112 PRO A N 1
ATOM 1015 C CA . PRO A 1 134 ? 15.295 83.662 18.878 1.00 7.30 112 PRO A CA 1
ATOM 1016 C C . PRO A 1 134 ? 16.383 83.195 17.924 1.00 6.72 112 PRO A C 1
ATOM 1017 O O . PRO A 1 134 ? 17.527 83.650 18.054 1.00 8.10 112 PRO A O 1
ATOM 1021 N N . PHE A 1 135 ? 16.062 82.307 16.986 1.00 7.40 113 PHE A N 1
ATOM 1022 C CA . PHE A 1 135 ? 17.095 81.851 16.063 1.00 7.59 113 PHE A CA 1
ATOM 1023 C C . PHE A 1 135 ? 17.556 83.009 15.194 1.00 8.58 113 PHE A C 1
ATOM 1024 O O . PHE A 1 135 ? 18.763 83.260 15.041 1.00 9.62 113 PHE A O 1
ATOM 1032 N N . VAL A 1 136 ? 16.594 83.704 14.603 1.00 7.75 114 VAL A N 1
ATOM 1033 C CA . VAL A 1 136 ? 16.905 84.828 13.732 1.00 7.74 114 VAL A CA 1
ATOM 1034 C C . VAL A 1 136 ? 17.573 85.963 14.510 1.00 7.98 114 VAL A C 1
ATOM 1035 O O . VAL A 1 136 ? 18.564 86.541 14.060 1.00 8.78 114 VAL A O 1
ATOM 1039 N N . MET A 1 137 ? 17.041 86.265 15.686 1.00 8.47 115 MET A N 1
ATOM 1040 C CA . MET A 1 137 ? 17.579 87.365 16.482 1.00 6.90 115 MET A CA 1
ATOM 1041 C C . MET A 1 137 ? 18.969 87.096 17.070 1.00 8.70 115 MET A C 1
ATOM 1042 O O . MET A 1 137 ? 19.729 88.033 17.321 1.00 9.45 115 MET A O 1
ATOM 1047 N N . SER A 1 138 ? 19.329 85.833 17.270 1.00 9.82 116 SER A N 1
ATOM 1048 C CA . SER A 1 138 ? 20.684 85.551 17.736 1.00 9.39 116 SER A CA 1
ATOM 1049 C C . SER A 1 138 ? 21.724 86.012 16.715 1.00 10.77 116 SER A C 1
ATOM 1050 O O . SER A 1 138 ? 22.840 86.378 17.082 1.00 12.47 116 SER A O 1
ATOM 1053 N N . TRP A 1 139 ? 21.342 86.004 15.441 1.00 10.83 117 TRP A N 1
ATOM 1054 C CA . TRP A 1 139 ? 22.154 86.565 14.367 1.00 9.92 117 TRP A CA 1
ATOM 1055 C C . TRP A 1 139 ? 21.997 88.086 14.255 1.00 9.03 117 TRP A C 1
ATOM 1056 O O . TRP A 1 139 ? 22.983 88.825 14.309 1.00 9.48 117 TRP A O 1
ATOM 1067 N N . ALA A 1 140 ? 20.758 88.559 14.126 1.00 7.39 118 ALA A N 1
ATOM 1068 C CA . ALA A 1 140 ? 20.539 89.978 13.850 1.00 7.39 118 ALA A CA 1
ATOM 1069 C C . ALA A 1 140 ? 21.007 90.871 14.994 1.00 7.64 118 ALA A C 1
ATOM 1070 O O . ALA A 1 140 ? 21.570 91.946 14.765 1.00 9.21 118 ALA A O 1
ATOM 1072 N N . CYS A 1 141 ? 20.775 90.426 16.223 1.00 9.32 119 CYS A N 1
ATOM 1073 C CA . CYS A 1 141 ? 21.151 91.220 17.394 1.00 10.29 119 CYS A CA 1
ATOM 1074 C C . CYS A 1 141 ? 22.554 90.869 17.878 1.00 9.66 119 CYS A C 1
ATOM 1075 O O . CYS A 1 141 ? 22.789 90.631 19.055 1.00 14.82 119 CYS A O 1
ATOM 1078 N N . SER A 1 142 ? 23.489 90.852 16.938 1.00 10.94 120 SER A N 1
ATOM 1079 C CA . SER A 1 142 ? 24.872 90.510 17.230 1.00 11.52 120 SER A CA 1
ATOM 1080 C C . SER A 1 142 ? 25.748 91.227 16.218 1.00 10.35 120 SER A C 1
ATOM 1081 O O . SER A 1 142 ? 25.252 91.705 15.198 1.00 10.70 120 SER A O 1
ATOM 1084 N N . PRO A 1 143 ? 27.057 91.287 16.476 1.00 11.10 121 PRO A N 1
ATOM 1085 C CA . PRO A 1 143 ? 27.937 91.898 15.474 1.00 11.85 121 PRO A CA 1
ATOM 1086 C C . PRO A 1 143 ? 27.975 91.127 14.154 1.00 15.36 121 PRO A C 1
ATOM 1087 O O . PRO A 1 143 ? 28.489 91.659 13.175 1.00 17.30 121 PRO A O 1
ATOM 1091 N N . GLU A 1 144 ? 27.434 89.913 14.117 1.00 14.29 122 GLU A N 1
ATOM 1092 C CA . GLU A 1 144 ? 27.415 89.137 12.873 1.00 14.41 122 GLU A CA 1
ATOM 1093 C C . GLU A 1 144 ? 26.294 89.535 11.912 1.00 14.94 122 GLU A C 1
ATOM 1094 O O . GLU A 1 144 ? 26.175 88.965 10.832 1.00 14.51 122 GLU A O 1
ATOM 1100 N N . PHE A 1 145 ? 25.482 90.509 12.307 1.00 11.93 123 PHE A N 1
ATOM 1101 C CA . PHE A 1 145 ? 24.356 90.969 11.491 1.00 9.88 123 PHE A CA 1
ATOM 1102 C C . PHE A 1 145 ? 24.809 91.352 10.081 1.00 12.39 123 PHE A C 1
ATOM 1103 O O . PHE A 1 145 ? 24.167 90.978 9.084 1.00 13.96 123 PHE A O 1
ATOM 1111 N N . SER A 1 146 ? 25.919 92.084 10.000 1.00 12.54 124 SER A N 1
ATOM 1112 C CA . SER A 1 146 ? 26.452 92.534 8.713 1.00 12.50 124 SER A CA 1
ATOM 1113 C C . SER A 1 146 ? 27.942 92.800 8.793 1.00 13.29 124 SER A C 1
ATOM 1114 O O . SER A 1 146 ? 28.529 92.758 9.870 1.00 13.63 124 SER A O 1
ATOM 1117 N N . SER A 1 147 ? 28.550 93.098 7.649 1.00 15.16 125 SER A N 1
ATOM 1118 C CA . SER A 1 147 ? 29.979 93.387 7.601 1.00 16.93 125 SER A CA 1
ATOM 1119 C C . SER A 1 147 ? 30.357 94.683 8.316 1.00 18.18 125 SER A C 1
ATOM 1120 O O . SER A 1 147 ? 31.537 94.920 8.582 1.00 24.38 125 SER A O 1
ATOM 1123 N N . GLU A 1 148 ? 29.368 95.523 8.615 1.00 16.76 126 GLU A N 1
ATOM 1124 C CA . GLU A 1 148 ? 29.613 96.738 9.394 1.00 16.85 126 GLU A CA 1
ATOM 1125 C C . GLU A 1 148 ? 29.785 96.437 10.885 1.00 17.75 126 GLU A C 1
ATOM 1126 O O . GLU A 1 148 ? 30.272 97.280 11.645 1.00 20.49 126 GLU A O 1
ATOM 1132 N N . GLY A 1 149 ? 29.377 95.240 11.302 1.00 12.80 127 GLY A N 1
ATOM 1133 C CA . GLY A 1 149 ? 29.673 94.758 12.640 1.00 14.06 127 GLY A CA 1
ATOM 1134 C C . GLY A 1 149 ? 28.818 95.343 13.744 1.00 14.82 127 GLY A C 1
ATOM 1135 O O . GLY A 1 149 ? 29.171 95.251 14.928 1.00 16.64 127 GLY A O 1
ATOM 1136 N N . LYS A 1 150 ? 27.694 95.940 13.363 1.00 13.19 128 LYS A N 1
ATOM 1137 C CA . LYS A 1 150 ? 26.785 96.532 14.326 1.00 10.71 128 LYS A CA 1
ATOM 1138 C C . LYS A 1 150 ? 25.531 95.679 14.433 1.00 11.65 128 LYS A C 1
ATOM 1139 O O . LYS A 1 150 ? 24.956 95.291 13.420 1.00 11.35 128 LYS A O 1
ATOM 1145 N N . PRO A 1 151 ? 25.091 95.389 15.662 1.00 9.28 129 PRO A N 1
ATOM 1146 C CA . PRO A 1 151 ? 23.852 94.623 15.820 1.00 8.41 129 PRO A CA 1
ATOM 1147 C C . PRO A 1 151 ? 22.628 95.435 15.403 1.00 9.27 129 PRO A C 1
ATOM 1148 O O . PRO A 1 151 ? 22.685 96.674 15.354 1.00 9.70 129 PRO A O 1
ATOM 1152 N N . LEU A 1 152 ? 21.522 94.743 15.138 1.00 8.55 130 LEU A N 1
ATOM 1153 C CA . LEU A 1 152 ? 20.266 95.384 14.776 1.00 8.43 130 LEU A CA 1
ATOM 1154 C C . LEU A 1 152 ? 19.859 96.443 15.806 1.00 10.14 130 LEU A C 1
ATOM 1155 O O . LEU A 1 152 ? 19.272 97.468 15.446 1.00 9.62 130 LEU A O 1
ATOM 1160 N N . ASN A 1 153 ? 20.201 96.194 17.072 1.00 10.52 131 ASN A N 1
ATOM 1161 C CA . ASN A 1 153 ? 19.940 97.126 18.170 1.00 9.91 131 ASN A CA 1
ATOM 1162 C C . ASN A 1 153 ? 20.475 98.533 17.940 1.00 9.28 131 ASN A C 1
ATOM 1163 O O . ASN A 1 153 ? 19.911 99.513 18.436 1.00 11.73 131 ASN A O 1
ATOM 1168 N N . ASP A 1 154 ? 21.574 98.636 17.201 1.00 9.82 132 ASP A N 1
ATOM 1169 C CA . ASP A 1 154 ? 22.218 99.926 16.964 1.00 10.81 132 ASP A CA 1
ATOM 1170 C C . ASP A 1 154 ? 21.409 100.807 16.024 1.00 9.83 132 ASP A C 1
ATOM 1171 O O . ASP A 1 154 ? 21.661 102.010 15.920 1.00 11.04 132 ASP A O 1
ATOM 1176 N N . TYR A 1 155 ? 20.434 100.212 15.346 1.00 8.82 133 TYR A N 1
ATOM 1177 C CA . TYR A 1 155 ? 19.670 100.920 14.326 1.00 9.00 133 TYR A CA 1
ATOM 1178 C C . TYR A 1 155 ? 18.307 101.424 14.782 1.00 12.59 133 TYR A C 1
ATOM 1179 O O . TYR A 1 155 ? 17.584 102.052 14.012 1.00 15.05 133 TYR A O 1
ATOM 1188 N N A CYS A 1 156 ? 17.973 101.210 16.042 0.46 10.13 134 CYS A N 1
ATOM 1189 N N B CYS A 1 156 ? 17.951 101.099 16.027 0.54 10.15 134 CYS A N 1
ATOM 1190 C CA A CYS A 1 156 ? 16.688 101.677 16.517 0.46 9.96 134 CYS A CA 1
ATOM 1191 C CA B CYS A 1 156 ? 16.639 101.434 16.588 0.54 9.65 134 CYS A CA 1
ATOM 1192 C C A CYS A 1 156 ? 16.737 101.960 18.000 0.46 10.31 134 CYS A C 1
ATOM 1193 C C B CYS A 1 156 ? 16.731 101.919 18.030 0.54 10.44 134 CYS A C 1
ATOM 1194 O O A CYS A 1 156 ? 17.678 101.570 18.701 0.46 13.07 134 CYS A O 1
ATOM 1195 O O B CYS A 1 156 ? 17.706 101.632 18.737 0.54 12.74 134 CYS A O 1
ATOM 1200 N N . ASP A 1 157 ? 15.704 102.641 18.472 1.00 10.64 135 ASP A N 1
ATOM 1201 C CA . ASP A 1 157 ? 15.598 102.997 19.870 1.00 9.79 135 ASP A CA 1
ATOM 1202 C C . ASP A 1 157 ? 15.145 101.811 20.708 1.00 10.76 135 ASP A C 1
ATOM 1203 O O . ASP A 1 157 ? 15.622 101.620 21.838 1.00 13.40 135 ASP A O 1
ATOM 1208 N N . LYS A 1 158 ? 14.242 101.007 20.154 1.00 8.90 136 LYS A N 1
ATOM 1209 C CA . LYS A 1 158 ? 13.771 99.792 20.821 1.00 8.79 136 LYS A CA 1
ATOM 1210 C C . LYS A 1 158 ? 13.245 98.782 19.810 1.00 9.19 136 LYS A C 1
ATOM 1211 O O . LYS A 1 158 ? 12.681 99.168 18.778 1.00 9.46 136 LYS A O 1
ATOM 1217 N N . LEU A 1 159 ? 13.442 97.498 20.112 1.00 10.87 137 LEU A N 1
ATOM 1218 C CA . LEU A 1 159 ? 12.921 96.386 19.324 1.00 9.53 137 LEU A CA 1
ATOM 1219 C C . LEU A 1 159 ? 11.673 95.801 19.984 1.00 9.90 137 LEU A C 1
ATOM 1220 O O . LEU A 1 159 ? 11.701 95.432 21.164 1.00 14.09 137 LEU A O 1
ATOM 1225 N N . TYR A 1 160 ? 10.591 95.699 19.225 1.00 8.08 138 TYR A N 1
ATOM 1226 C CA . TYR A 1 160 ? 9.394 95.010 19.684 1.00 7.64 138 TYR A CA 1
ATOM 1227 C C . TYR A 1 160 ? 9.276 93.715 18.894 1.00 7.45 138 TYR A C 1
ATOM 1228 O O . TYR A 1 160 ? 8.966 93.711 17.697 1.00 8.91 138 TYR A O 1
ATOM 1237 N N . LEU A 1 161 ? 9.523 92.610 19.589 1.00 7.08 139 LEU A N 1
ATOM 1238 C CA . LEU A 1 161 ? 9.687 91.297 18.961 1.00 8.39 139 LEU A CA 1
ATOM 1239 C C . LEU A 1 161 ? 8.519 90.404 19.337 1.00 7.69 139 LEU A C 1
ATOM 1240 O O . LEU A 1 161 ? 8.226 90.222 20.524 1.00 8.42 139 LEU A O 1
ATOM 1245 N N . SER A 1 162 ? 7.867 89.831 18.328 1.00 6.82 140 SER A N 1
ATOM 1246 C CA . SER A 1 162 ? 6.675 89.011 18.556 1.00 6.54 140 SER A CA 1
ATOM 1247 C C . SER A 1 162 ? 6.857 87.947 19.642 1.00 7.82 140 SER A C 1
ATOM 1248 O O . SER A 1 162 ? 5.981 87.764 20.488 1.00 7.56 140 SER A O 1
ATOM 1251 N N . TYR A 1 163 ? 7.987 87.246 19.622 1.00 6.54 141 TYR A N 1
ATOM 1252 C CA . TYR A 1 163 ? 8.168 86.099 20.517 1.00 6.56 141 TYR A CA 1
ATOM 1253 C C . TYR A 1 163 ? 8.318 86.507 21.980 1.00 8.10 141 TYR A C 1
ATOM 1254 O O . TYR A 1 163 ? 8.140 85.682 22.885 1.00 9.96 141 TYR A O 1
ATOM 1263 N N . GLN A 1 164 ? 8.624 87.777 22.218 1.00 7.13 142 GLN A N 1
ATOM 1264 C CA . GLN A 1 164 ? 8.718 88.271 23.584 1.00 8.47 142 GLN A CA 1
ATOM 1265 C C . GLN A 1 164 ? 7.409 88.882 24.052 1.00 11.31 142 GLN A C 1
ATOM 1266 O O . GLN A 1 164 ? 7.223 89.124 25.242 1.00 13.40 142 GLN A O 1
ATOM 1272 N N . LEU A 1 165 ? 6.494 89.108 23.114 1.00 10.73 143 LEU A N 1
ATOM 1273 C CA . LEU A 1 165 ? 5.248 89.807 23.412 1.00 11.42 143 LEU A CA 1
ATOM 1274 C C . LEU A 1 165 ? 4.001 88.925 23.390 1.00 12.68 143 LEU A C 1
ATOM 1275 O O . LEU A 1 165 ? 2.935 89.345 23.861 1.00 15.45 143 LEU A O 1
ATOM 1280 N N . GLY A 1 166 ? 4.116 87.718 22.840 1.00 9.81 144 GLY A N 1
ATOM 1281 C CA . GLY A 1 166 ? 3.024 86.756 22.907 1.00 11.68 144 GLY A CA 1
ATOM 1282 C C . GLY A 1 166 ? 2.010 86.827 21.774 1.00 11.14 144 GLY A C 1
ATOM 1283 O O . GLY A 1 166 ? 0.978 86.148 21.826 1.00 12.79 144 GLY A O 1
ATOM 1284 N N . HIS A 1 167 ? 2.288 87.641 20.764 1.00 10.39 145 HIS A N 1
ATOM 1285 C CA . HIS A 1 167 ? 1.377 87.806 19.629 1.00 10.42 145 HIS A CA 1
ATOM 1286 C C . HIS A 1 167 ? 2.202 88.046 18.386 1.00 11.03 145 HIS A C 1
ATOM 1287 O O . HIS A 1 167 ? 3.298 88.605 18.473 1.00 9.38 145 HIS A O 1
ATOM 1294 N N . THR A 1 168 ? 1.677 87.650 17.227 1.00 9.39 146 THR A N 1
ATOM 1295 C CA . THR A 1 168 ? 2.280 87.999 15.943 1.00 9.96 146 THR A CA 1
ATOM 1296 C C . THR A 1 168 ? 1.378 88.940 15.158 1.00 8.72 146 THR A C 1
ATOM 1297 O O . THR A 1 168 ? 0.146 88.808 15.212 1.00 10.05 146 THR A O 1
ATOM 1301 N N . LYS A 1 169 ? 1.987 89.878 14.431 1.00 8.50 147 LYS A N 1
ATOM 1302 C CA . LYS A 1 169 ? 1.255 90.691 13.459 1.00 8.69 147 LYS A CA 1
ATOM 1303 C C . LYS A 1 169 ? 0.563 89.709 12.516 1.00 9.34 147 LYS A C 1
ATOM 1304 O O . LYS A 1 169 ? 1.157 88.693 12.149 1.00 10.58 147 LYS A O 1
ATOM 1310 N N . PRO A 1 170 ? -0.671 90.011 12.093 1.00 8.30 148 PRO A N 1
ATOM 1311 C CA . PRO A 1 170 ? -1.366 91.294 12.237 1.00 9.64 148 PRO A CA 1
ATOM 1312 C C . PRO A 1 170 ? -2.269 91.400 13.466 1.00 9.62 148 PRO A C 1
ATOM 1313 O O . PRO A 1 170 ? -3.210 92.188 13.431 1.00 11.95 148 PRO A O 1
ATOM 1317 N N . ALA A 1 171 ? -1.993 90.651 14.528 1.00 10.18 149 ALA A N 1
ATOM 1318 C CA . ALA A 1 171 ? -2.801 90.779 15.742 1.00 12.26 149 ALA A CA 1
ATOM 1319 C C . ALA A 1 171 ? -2.732 92.210 16.265 1.00 12.11 149 ALA A C 1
ATOM 1320 O O . ALA A 1 171 ? -1.632 92.752 16.437 1.00 12.84 149 ALA A O 1
ATOM 1322 N N . PRO A 1 172 ? -3.897 92.828 16.519 1.00 12.15 150 PRO A N 1
ATOM 1323 C CA . PRO A 1 172 ? -3.894 94.208 17.010 1.00 16.16 150 PRO A CA 1
ATOM 1324 C C . PRO A 1 172 ? -3.129 94.320 18.326 1.00 14.08 150 PRO A C 1
ATOM 1325 O O . PRO A 1 172 ? -2.574 95.381 18.610 1.00 14.01 150 PRO A O 1
ATOM 1329 N N . GLU A 1 173 ? -3.084 93.239 19.103 1.00 13.86 151 GLU A N 1
ATOM 1330 C CA . GLU A 1 173 ? -2.464 93.271 20.425 1.00 13.79 151 GLU A CA 1
ATOM 1331 C C . GLU A 1 173 ? -0.977 93.646 20.396 1.00 13.79 151 GLU A C 1
ATOM 1332 O O . GLU A 1 173 ? -0.489 94.298 21.318 1.00 15.51 151 GLU A O 1
ATOM 1338 N N . ILE A 1 174 ? -0.252 93.234 19.361 1.00 11.82 152 ILE A N 1
ATOM 1339 C CA . ILE A 1 174 ? 1.180 93.532 19.321 1.00 10.94 152 ILE A CA 1
ATOM 1340 C C . ILE A 1 174 ? 1.389 95.026 19.040 1.00 11.86 152 ILE A C 1
ATOM 1341 O O . ILE A 1 174 ? 2.269 95.661 19.623 1.00 10.99 152 ILE A O 1
ATOM 1346 N N . PHE A 1 175 ? 0.537 95.594 18.193 1.00 9.72 153 PHE A N 1
ATOM 1347 C CA . PHE A 1 175 ? 0.581 97.024 17.914 1.00 10.81 153 PHE A CA 1
ATOM 1348 C C . PHE A 1 175 ? 0.217 97.810 19.166 1.00 14.55 153 PHE A C 1
ATOM 1349 O O . PHE A 1 175 ? 0.834 98.827 19.481 1.00 14.75 153 PHE A O 1
ATOM 1357 N N . ASP A 1 176 ? -0.795 97.331 19.878 1.00 13.15 154 ASP A N 1
ATOM 1358 C CA . ASP A 1 176 ? -1.224 97.984 21.110 1.00 15.58 154 ASP A CA 1
ATOM 1359 C C . ASP A 1 176 ? -0.116 98.021 22.167 1.00 14.89 154 ASP A C 1
ATOM 1360 O O . ASP A 1 176 ? 0.086 99.050 22.823 1.00 15.76 154 ASP A O 1
ATOM 1365 N N . PHE A 1 177 ? 0.602 96.916 22.335 1.00 13.18 155 PHE A N 1
ATOM 1366 C CA . PHE A 1 177 ? 1.696 96.902 23.294 1.00 15.75 155 PHE A CA 1
ATOM 1367 C C . PHE A 1 177 ? 2.721 97.946 22.916 1.00 16.84 155 PHE A C 1
ATOM 1368 O O . PHE A 1 177 ? 3.180 98.714 23.763 1.00 16.64 155 PHE A O 1
ATOM 1376 N N A MET A 1 178 ? 3.077 97.963 21.634 0.40 13.11 156 MET A N 1
ATOM 1377 N N B MET A 1 178 ? 3.084 97.968 21.640 0.60 13.15 156 MET A N 1
ATOM 1378 C CA A MET A 1 178 ? 4.091 98.875 21.119 0.40 12.08 156 MET A CA 1
ATOM 1379 C CA B MET A 1 178 ? 4.110 98.879 21.158 0.60 11.81 156 MET A CA 1
ATOM 1380 C C A MET A 1 178 ? 3.693 100.325 21.361 0.40 13.72 156 MET A C 1
ATOM 1381 C C B MET A 1 178 ? 3.695 100.334 21.368 0.60 14.07 156 MET A C 1
ATOM 1382 O O A MET A 1 178 ? 4.498 101.138 21.817 0.40 14.06 156 MET A O 1
ATOM 1383 O O B MET A 1 178 ? 4.493 101.161 21.814 0.60 13.93 156 MET A O 1
ATOM 1392 N N . ILE A 1 179 ? 2.440 100.640 21.060 1.00 12.80 157 ILE A N 1
ATOM 1393 C CA . ILE A 1 179 ? 1.940 102.000 21.210 1.00 13.32 157 ILE A CA 1
ATOM 1394 C C . ILE A 1 179 ? 1.970 102.426 22.671 1.00 19.62 157 ILE A C 1
ATOM 1395 O O . ILE A 1 179 ? 2.391 103.536 23.005 1.00 20.78 157 ILE A O 1
ATOM 1400 N N . LYS A 1 180 ? 1.536 101.536 23.552 1.00 13.70 158 LYS A N 1
ATOM 1401 C CA . LYS A 1 180 ? 1.481 101.869 24.970 1.00 15.72 158 LYS A CA 1
ATOM 1402 C C . LYS A 1 180 ? 2.864 101.976 25.596 1.00 15.81 158 LYS A C 1
ATOM 1403 O O . LYS A 1 180 ? 3.096 102.815 26.466 1.00 20.67 158 LYS A O 1
ATOM 1409 N N . ASP A 1 181 ? 3.786 101.126 25.157 1.00 14.68 159 ASP A N 1
ATOM 1410 C CA . ASP A 1 181 ? 5.127 101.118 25.730 1.00 15.95 159 ASP A CA 1
ATOM 1411 C C . ASP A 1 181 ? 5.960 102.296 25.246 1.00 17.41 159 ASP A C 1
ATOM 1412 O O . ASP A 1 181 ? 6.738 102.865 26.008 1.00 18.66 159 ASP A O 1
ATOM 1417 N N . SER A 1 182 ? 5.796 102.649 23.974 1.00 13.06 160 SER A N 1
ATOM 1418 C CA . SER A 1 182 ? 6.640 103.655 23.334 1.00 14.44 160 SER A CA 1
ATOM 1419 C C . SER A 1 182 ? 6.086 105.054 23.495 1.00 17.39 160 SER A C 1
ATOM 1420 O O . SER A 1 182 ? 6.818 106.030 23.338 1.00 18.79 160 SER A O 1
ATOM 1423 N N . HIS A 1 183 ? 4.785 105.132 23.768 1.00 14.85 161 HIS A N 1
ATOM 1424 C CA . HIS A 1 183 ? 4.043 106.400 23.822 1.00 12.76 161 HIS A CA 1
ATOM 1425 C C . HIS A 1 183 ? 3.958 107.137 22.483 1.00 13.88 161 HIS A C 1
ATOM 1426 O O . HIS A 1 183 ? 3.706 108.338 22.469 1.00 16.63 161 HIS A O 1
ATOM 1433 N N . VAL A 1 184 ? 4.176 106.459 21.363 1.00 10.68 162 VAL A N 1
ATOM 1434 C CA . VAL A 1 184 ? 4.011 107.155 20.088 1.00 10.64 162 VAL A CA 1
ATOM 1435 C C . VAL A 1 184 ? 2.548 107.512 19.844 1.00 9.98 162 VAL A C 1
ATOM 1436 O O . VAL A 1 184 ? 1.626 106.813 20.305 1.00 12.97 162 VAL A O 1
ATOM 1440 N N . ILE A 1 185 ? 2.337 108.616 19.133 1.00 10.04 163 ILE A N 1
ATOM 1441 C CA . ILE A 1 185 ? 1.019 108.933 18.611 1.00 10.82 163 ILE A CA 1
ATOM 1442 C C . ILE A 1 185 ? 0.971 108.311 17.230 1.00 9.26 163 ILE A C 1
ATOM 1443 O O . ILE A 1 185 ? 1.795 108.645 16.379 1.00 8.82 163 ILE A O 1
ATOM 1448 N N . PRO A 1 186 ? 0.032 107.380 16.998 1.00 9.34 164 PRO A N 1
ATOM 1449 C CA . PRO A 1 186 ? 0.018 106.702 15.697 1.00 9.54 164 PRO A CA 1
ATOM 1450 C C . PRO A 1 186 ? -0.012 107.638 14.484 1.00 9.99 164 PRO A C 1
ATOM 1451 O O . PRO A 1 186 ? 0.698 107.352 13.521 1.00 9.23 164 PRO A O 1
ATOM 1455 N N . SER A 1 187 ? -0.750 108.747 14.536 1.00 10.33 165 SER A N 1
ATOM 1456 C CA . SER A 1 187 ? -0.841 109.628 13.362 1.00 9.83 165 SER A CA 1
ATOM 1457 C C . SER A 1 187 ? 0.473 110.350 13.059 1.00 1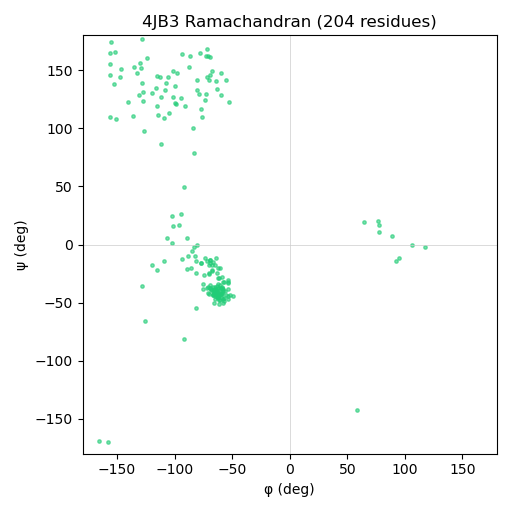0.40 165 SER A C 1
ATOM 1458 O O . SER A 1 187 ? 0.659 110.876 11.959 1.00 14.30 165 SER A O 1
ATOM 1461 N N . GLU A 1 188 ? 1.381 110.367 14.035 1.00 10.18 166 GLU A N 1
ATOM 1462 C CA . GLU A 1 188 ? 2.703 110.972 13.870 1.00 9.99 166 GLU A CA 1
ATOM 1463 C C . GLU A 1 188 ? 3.753 109.898 13.634 1.00 9.11 166 GLU A C 1
ATOM 1464 O O . GLU A 1 188 ? 4.956 110.160 13.752 1.00 9.29 166 GLU A O 1
ATOM 1470 N N . THR A 1 189 ? 3.306 108.695 13.288 1.00 8.87 167 THR A N 1
ATOM 1471 C CA . THR A 1 189 ? 4.209 107.557 13.155 1.00 7.71 167 THR A CA 1
ATOM 1472 C C . THR A 1 189 ? 4.025 106.901 11.801 1.00 8.14 167 THR A C 1
ATOM 1473 O O . THR A 1 189 ? 2.895 106.633 11.385 1.00 9.42 167 THR A O 1
ATOM 1477 N N . LEU A 1 190 ? 5.138 106.656 11.109 1.00 7.30 168 LEU A N 1
ATOM 1478 C CA . LEU A 1 190 ? 5.102 105.942 9.839 1.00 5.83 168 LEU A CA 1
ATOM 1479 C C . LEU A 1 190 ? 5.466 104.482 10.061 1.00 6.13 168 LEU A C 1
ATOM 1480 O O . LEU A 1 190 ? 6.563 104.170 10.543 1.00 8.47 168 LEU A O 1
ATOM 1485 N N . PHE A 1 191 ? 4.541 103.602 9.700 1.00 7.09 169 PHE A N 1
ATOM 1486 C CA . PHE A 1 191 ? 4.725 102.171 9.832 1.00 6.51 169 PHE A CA 1
ATOM 1487 C C . PHE A 1 191 ? 5.114 101.609 8.472 1.00 6.25 169 PHE A C 1
ATOM 1488 O O . PHE A 1 191 ? 4.388 101.779 7.498 1.00 7.16 169 PHE A O 1
ATOM 1496 N N . VAL A 1 192 ? 6.274 100.957 8.417 1.00 6.62 170 VAL A N 1
ATOM 1497 C CA . VAL A 1 192 ? 6.857 100.450 7.178 1.00 6.86 170 VAL A CA 1
ATOM 1498 C C . VAL A 1 192 ? 6.914 98.927 7.201 1.00 6.66 170 VAL A C 1
ATOM 1499 O O . VAL A 1 192 ? 7.682 98.350 7.967 1.00 8.15 170 VAL A O 1
ATOM 1503 N N . ASP A 1 193 ? 6.106 98.280 6.368 1.00 6.56 171 ASP A N 1
ATOM 1504 C CA . ASP A 1 193 ? 5.947 96.832 6.417 1.00 7.17 171 ASP A CA 1
ATOM 1505 C C . ASP A 1 193 ? 5.569 96.371 5.028 1.00 7.37 171 ASP A C 1
ATOM 1506 O O . ASP A 1 193 ? 4.766 97.022 4.354 1.00 7.64 171 ASP A O 1
ATOM 1511 N N . ASP A 1 194 ? 6.149 95.259 4.581 1.00 7.15 172 ASP A N 1
ATOM 1512 C CA . ASP A 1 194 ? 5.834 94.763 3.246 1.00 5.61 172 ASP A CA 1
ATOM 1513 C C . ASP A 1 194 ? 4.549 93.940 3.182 1.00 6.33 172 ASP A C 1
ATOM 1514 O O . ASP A 1 194 ? 4.081 93.599 2.086 1.00 8.90 172 ASP A O 1
ATOM 1519 N N . GLY A 1 195 ? 3.988 93.611 4.351 1.00 8.27 173 GLY A N 1
ATOM 1520 C CA . GLY A 1 195 ? 2.823 92.736 4.398 1.00 7.19 173 GLY A CA 1
ATOM 1521 C C . GLY A 1 195 ? 1.496 93.475 4.444 1.00 8.19 173 GLY A C 1
ATOM 1522 O O . GLY A 1 195 ? 1.288 94.336 5.312 1.00 6.92 173 GLY A O 1
ATOM 1523 N N . SER A 1 196 ? 0.608 93.146 3.506 1.00 9.53 174 SER A N 1
ATOM 1524 C CA . SER A 1 196 ? -0.672 93.831 3.359 1.00 8.21 174 SER A CA 1
ATOM 1525 C C . SER A 1 196 ? -1.527 93.798 4.611 1.00 9.42 174 SER A C 1
ATOM 1526 O O . SER A 1 196 ? -2.044 94.835 5.030 1.00 8.09 174 SER A O 1
ATOM 1529 N N . SER A 1 197 ? -1.693 92.619 5.202 1.00 8.78 175 SER A N 1
ATOM 1530 C CA . SER A 1 197 ? -2.549 92.498 6.382 1.00 7.68 175 SER A CA 1
ATOM 1531 C C . SER A 1 197 ? -2.018 93.368 7.514 1.00 7.86 175 SER A C 1
ATOM 1532 O O . SER A 1 197 ? -2.793 93.995 8.238 1.00 8.37 175 SER A O 1
ATOM 1535 N N . ASN A 1 198 ? -0.696 93.436 7.656 1.00 7.88 176 ASN A N 1
ATOM 1536 C CA . ASN A 1 198 ? -0.100 94.255 8.704 1.00 9.07 176 ASN A CA 1
ATOM 1537 C C . ASN A 1 198 ? -0.357 95.732 8.445 1.00 8.45 176 ASN A C 1
ATOM 1538 O O . ASN A 1 198 ? -0.654 96.495 9.369 1.00 7.69 176 ASN A O 1
ATOM 1543 N N . ILE A 1 199 ? -0.211 96.146 7.188 1.00 6.29 177 ILE A N 1
ATOM 1544 C CA . ILE A 1 199 ? -0.479 97.527 6.793 1.00 6.48 177 ILE A CA 1
ATOM 1545 C C . ILE A 1 199 ? -1.930 97.910 7.100 1.00 6.67 177 ILE A C 1
ATOM 1546 O O . ILE A 1 199 ? -2.203 98.997 7.617 1.00 7.95 177 ILE A O 1
ATOM 1551 N N . HIS A 1 200 ? -2.868 97.015 6.805 1.00 6.18 178 HIS A N 1
ATOM 1552 C CA . HIS A 1 200 ? -4.269 97.334 7.029 1.00 7.04 178 HIS A CA 1
ATOM 1553 C C . HIS A 1 200 ? -4.605 97.554 8.499 1.00 9.39 178 HIS A C 1
ATOM 1554 O O . HIS A 1 200 ? -5.328 98.495 8.831 1.00 8.42 178 HIS A O 1
ATOM 1561 N N . ILE A 1 201 ? -4.077 96.717 9.391 1.00 7.25 179 ILE A N 1
ATOM 1562 C CA . ILE A 1 201 ? -4.327 96.937 10.805 1.00 7.66 179 ILE A CA 1
ATOM 1563 C C . ILE A 1 201 ? -3.598 98.193 11.293 1.00 8.53 179 ILE A C 1
ATOM 1564 O O . ILE A 1 201 ? -4.147 98.963 12.082 1.00 8.67 179 ILE A O 1
ATOM 1569 N N . GLY A 1 202 ? -2.390 98.440 10.790 1.00 8.65 180 GLY A N 1
ATOM 1570 C CA . GLY A 1 202 ? -1.690 99.672 11.124 1.00 8.50 180 GLY A CA 1
ATOM 1571 C C . GLY A 1 202 ? -2.504 100.903 10.761 1.00 8.82 180 GLY A C 1
ATOM 1572 O O . GLY A 1 202 ? -2.642 101.828 11.574 1.00 9.23 180 GLY A O 1
ATOM 1573 N N . LYS A 1 203 ? -3.076 100.906 9.559 1.00 7.70 181 LYS A N 1
ATOM 1574 C CA . LYS A 1 203 ? -3.918 102.013 9.107 1.00 6.88 181 LYS A CA 1
ATOM 1575 C C . LYS A 1 203 ? -5.132 102.183 10.003 1.00 10.33 181 LYS A C 1
ATOM 1576 O O . LYS A 1 203 ? -5.482 103.304 10.374 1.00 10.74 181 LYS A O 1
ATOM 1582 N N . GLU A 1 204 ? -5.772 101.071 10.360 1.00 9.19 182 GLU A N 1
ATOM 1583 C CA . GLU A 1 204 ? -6.946 101.085 11.229 1.00 10.07 182 GLU A CA 1
ATOM 1584 C C . GLU A 1 204 ? -6.646 101.720 12.591 1.00 8.80 182 GLU A C 1
ATOM 1585 O O . GLU A 1 204 ? -7.492 102.423 13.164 1.00 12.76 182 GLU A O 1
ATOM 1591 N 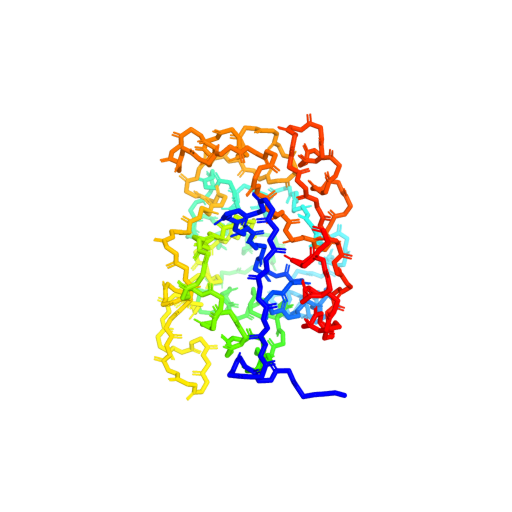N . LEU A 1 205 ? -5.442 101.472 13.095 1.00 10.34 183 LEU A N 1
ATOM 1592 C CA . LEU A 1 205 ? -5.021 102.004 14.389 1.00 10.90 183 LEU A CA 1
ATOM 1593 C C . LEU A 1 205 ? -4.492 103.429 14.315 1.00 10.96 183 LEU A C 1
ATOM 1594 O O . LEU A 1 205 ? -4.150 104.020 15.349 1.00 14.62 183 LEU A O 1
ATOM 1599 N N . GLY A 1 206 ? -4.438 103.987 13.114 1.00 10.86 184 GLY A N 1
ATOM 1600 C CA . GLY A 1 206 ? -4.133 105.396 12.967 1.00 11.37 184 GLY A CA 1
ATOM 1601 C C . GLY A 1 206 ? -2.760 105.733 12.451 1.00 10.78 184 GLY A C 1
ATOM 1602 O O . GLY A 1 206 ? -2.446 106.912 12.263 1.00 11.27 184 GLY A O 1
ATOM 1603 N N . PHE A 1 207 ? -1.942 104.720 12.187 1.00 9.87 185 PHE A N 1
ATOM 1604 C CA . PHE A 1 207 ? -0.608 104.951 11.646 1.00 9.33 185 PHE A CA 1
ATOM 1605 C C . PHE A 1 207 ? -0.652 105.458 10.220 1.00 9.26 185 PHE A C 1
ATOM 1606 O O . PHE A 1 207 ? -1.533 105.079 9.440 1.00 9.69 185 PHE A O 1
ATOM 1614 N N . GLU A 1 208 ? 0.303 106.312 9.871 1.00 9.24 186 GLU A N 1
ATOM 1615 C CA . GLU A 1 208 ? 0.635 106.511 8.470 1.00 9.12 186 GLU A CA 1
ATOM 1616 C C . GLU A 1 208 ? 1.362 105.241 8.037 1.00 8.08 186 GLU A C 1
ATOM 1617 O O . GLU A 1 208 ? 2.099 104.632 8.829 1.00 9.44 186 GLU A O 1
ATOM 1623 N N . THR A 1 209 ? 1.153 104.811 6.798 1.00 8.59 187 THR A N 1
ATOM 1624 C CA . THR A 1 209 ? 1.774 103.565 6.355 1.00 8.10 187 THR A CA 1
ATOM 1625 C C . THR A 1 209 ? 2.535 103.693 5.039 1.00 9.10 187 THR A C 1
ATOM 1626 O O . THR A 1 209 ? 2.221 104.520 4.179 1.00 9.82 187 THR A O 1
ATOM 1630 N N . PHE A 1 210 ? 3.540 102.841 4.908 1.00 7.32 188 PHE A N 1
ATOM 1631 C CA . PHE A 1 210 ? 4.308 102.707 3.679 1.00 8.06 188 PHE A CA 1
ATOM 1632 C C . PHE A 1 210 ? 4.574 101.225 3.505 1.00 5.94 188 PHE A C 1
ATOM 1633 O O . PHE A 1 210 ? 5.139 100.585 4.398 1.00 6.25 188 PHE A O 1
ATOM 1641 N N . GLN A 1 211 ? 4.151 100.685 2.364 1.00 7.30 189 GLN A N 1
ATOM 1642 C CA . GLN A 1 211 ? 4.305 99.261 2.060 1.00 7.31 189 GLN A CA 1
ATOM 1643 C C . GLN A 1 211 ? 5.308 99.054 0.914 1.00 6.05 189 GLN A C 1
ATOM 1644 O O . GLN A 1 211 ? 4.927 98.982 -0.265 1.00 7.56 189 GLN A O 1
ATOM 1650 N N . PRO A 1 212 ? 6.597 98.977 1.251 1.00 5.67 190 PRO A N 1
ATOM 1651 C CA . PRO A 1 212 ? 7.589 98.707 0.206 1.00 7.87 190 PRO A CA 1
ATOM 1652 C C . PRO A 1 212 ? 7.501 97.274 -0.300 1.00 6.36 190 PRO A C 1
ATOM 1653 O O . PRO A 1 212 ? 6.933 96.394 0.363 1.00 7.95 190 PRO A O 1
ATOM 1657 N N . GLU A 1 213 ? 8.081 97.053 -1.474 1.00 6.68 191 GLU A N 1
ATOM 1658 C CA . GLU A 1 213 ? 8.228 95.710 -2.027 1.00 6.82 191 GLU A CA 1
ATOM 1659 C C . GLU A 1 213 ? 9.423 95.046 -1.375 1.00 8.42 191 GLU A C 1
ATOM 1660 O O . GLU A 1 213 ? 10.503 95.636 -1.280 1.00 9.00 191 GLU A O 1
ATOM 1666 N N . ASN A 1 214 ? 9.237 93.805 -0.948 1.00 7.42 192 ASN A N 1
ATOM 1667 C CA . ASN A 1 214 ? 10.343 92.979 -0.474 1.00 9.01 192 ASN A CA 1
ATOM 1668 C C . ASN A 1 214 ? 11.456 92.934 -1.515 1.00 10.09 192 ASN A C 1
ATOM 1669 O O . ASN A 1 214 ? 11.217 92.565 -2.672 1.00 11.36 192 ASN A O 1
ATOM 1674 N N . GLY A 1 215 ? 12.656 93.346 -1.116 1.00 11.33 193 GLY A N 1
ATOM 1675 C CA . GLY A 1 215 ? 13.816 93.276 -1.985 1.00 14.83 193 GLY A CA 1
ATOM 1676 C C . GLY A 1 215 ? 14.098 94.557 -2.736 1.00 17.00 193 GLY A C 1
ATOM 1677 O O . GLY A 1 215 ? 15.160 94.709 -3.347 1.00 20.05 193 GLY A O 1
ATOM 1678 N N . ALA A 1 216 ? 13.147 95.480 -2.705 1.00 9.77 194 ALA A N 1
ATOM 1679 C CA . ALA A 1 216 ? 13.285 96.733 -3.437 1.00 9.30 194 ALA A CA 1
ATOM 1680 C C . ALA A 1 216 ? 13.996 97.789 -2.605 1.00 10.60 194 ALA A C 1
ATOM 1681 O O . ALA A 1 216 ? 13.934 97.782 -1.374 1.00 12.05 194 ALA A O 1
ATOM 1683 N N . ASP A 1 217 ? 14.660 98.716 -3.290 1.00 10.98 195 ASP A N 1
ATOM 1684 C CA . ASP A 1 217 ? 15.320 99.831 -2.619 1.00 11.00 195 ASP A CA 1
ATOM 1685 C C . ASP A 1 217 ? 14.325 100.955 -2.363 1.00 10.45 195 ASP A C 1
ATOM 1686 O O . ASP A 1 217 ? 14.012 101.752 -3.260 1.00 10.51 195 ASP A O 1
ATOM 1691 N N . TRP A 1 218 ? 13.848 101.022 -1.128 1.00 7.97 196 TRP A N 1
ATOM 1692 C CA . TRP A 1 218 ? 12.801 101.958 -0.762 1.00 7.31 196 TRP A CA 1
ATOM 1693 C C . TRP A 1 218 ? 13.286 103.327 -0.299 1.00 7.16 196 TRP A C 1
ATOM 1694 O O . TRP A 1 218 ? 12.473 104.141 0.119 1.00 8.57 196 TRP A O 1
ATOM 1705 N N . ARG A 1 219 ? 14.587 103.592 -0.378 1.00 7.29 197 ARG A N 1
ATOM 1706 C CA . ARG A 1 219 ? 15.115 104.840 0.190 1.00 8.60 197 ARG A CA 1
ATOM 1707 C C . ARG A 1 219 ? 14.540 106.109 -0.430 1.00 9.42 197 ARG A C 1
ATOM 1708 O O . ARG A 1 219 ? 14.123 107.016 0.293 1.00 8.39 197 ARG A O 1
ATOM 1716 N N . GLN A 1 220 ? 14.499 106.174 -1.756 1.00 8.05 198 GLN A N 1
ATOM 1717 C CA . GLN A 1 220 ? 13.934 107.335 -2.434 1.00 8.23 198 GLN A CA 1
ATOM 1718 C C . GLN A 1 220 ? 12.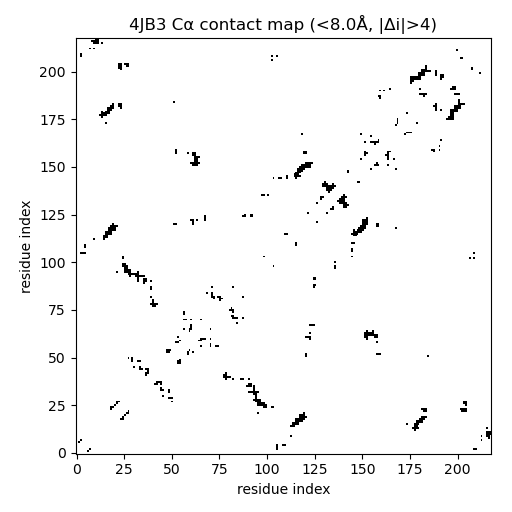488 107.581 -2.030 1.00 7.78 198 GLN A C 1
ATOM 1719 O O . GLN A 1 220 ? 12.139 108.695 -1.639 1.00 8.60 198 GLN A O 1
ATOM 1725 N N . GLU A 1 221 ? 11.659 106.542 -2.094 1.00 7.44 199 GLU A N 1
ATOM 1726 C CA . GLU A 1 221 ? 10.242 106.693 -1.801 1.00 8.85 199 GLU A CA 1
ATOM 1727 C C . GLU A 1 221 ? 10.025 107.045 -0.339 1.00 7.55 199 GLU A C 1
ATOM 1728 O O . GLU A 1 221 ? 9.170 107.870 -0.022 1.00 8.36 199 GLU A O 1
ATOM 1734 N N . LEU A 1 222 ? 10.799 106.437 0.557 1.00 8.03 200 LEU A N 1
ATOM 1735 C CA . LEU A 1 222 ? 10.717 106.809 1.965 1.00 8.33 200 LEU A CA 1
ATOM 1736 C C . LEU A 1 222 ? 11.038 108.288 2.177 1.00 10.56 200 LEU A C 1
ATOM 1737 O O . LEU A 1 222 ? 10.336 108.971 2.922 1.00 11.38 200 LEU A O 1
ATOM 1742 N N . THR A 1 223 ? 12.065 108.798 1.495 1.00 8.28 201 THR A N 1
ATOM 1743 C CA . THR A 1 223 ? 12.392 110.213 1.601 1.00 8.76 201 THR A CA 1
ATOM 1744 C C . THR A 1 223 ? 11.232 111.088 1.130 1.00 11.60 201 THR A C 1
ATOM 1745 O O . THR A 1 223 ? 10.919 112.097 1.755 1.00 11.56 201 THR A O 1
ATOM 1749 N N . VAL A 1 224 ? 10.589 110.699 0.029 1.00 8.62 202 VAL A N 1
ATOM 1750 C CA . VAL A 1 224 ? 9.433 111.433 -0.472 1.00 8.82 202 VAL A CA 1
ATOM 1751 C C . VAL A 1 224 ? 8.297 111.443 0.551 1.00 11.01 202 VAL A C 1
ATOM 1752 O O . VAL A 1 224 ? 7.726 112.496 0.843 1.00 13.16 202 VAL A O 1
ATOM 1756 N N . ILE A 1 225 ? 7.983 110.277 1.100 1.00 10.44 203 ILE A N 1
ATOM 1757 C CA . ILE A 1 225 ? 6.906 110.168 2.071 1.00 9.87 203 ILE A CA 1
ATOM 1758 C C . ILE A 1 225 ? 7.176 111.006 3.324 1.00 13.19 203 ILE A C 1
ATOM 1759 O O . ILE A 1 225 ? 6.271 111.673 3.835 1.00 15.54 203 ILE A O 1
ATOM 1764 N N . LEU A 1 226 ? 8.416 110.996 3.813 1.00 12.91 204 LEU A N 1
ATOM 1765 C CA . LEU A 1 226 ? 8.748 111.719 5.046 1.00 13.89 204 LEU A CA 1
ATOM 1766 C C . LEU A 1 226 ? 8.690 113.227 4.870 1.00 20.68 204 LEU A C 1
ATOM 1767 O O . LEU A 1 226 ? 8.691 113.980 5.848 1.00 24.06 204 LEU A O 1
ATOM 1772 N N . ASN A 1 227 ? 8.632 113.670 3.619 1.00 15.45 205 ASN A N 1
ATOM 1773 C CA . ASN A 1 227 ? 8.521 115.090 3.323 1.00 16.77 205 ASN A CA 1
ATOM 1774 C C . ASN A 1 227 ? 7.129 115.496 2.826 1.00 23.90 205 ASN A C 1
ATOM 1775 O O . ASN A 1 227 ? 6.907 116.648 2.464 1.00 28.00 205 ASN A O 1
ATOM 1780 N N . SER A 1 228 ? 6.190 114.555 2.835 1.00 23.93 206 SER A N 1
ATOM 1781 C CA . SER A 1 228 ? 4.828 114.843 2.383 1.00 30.34 206 SER A CA 1
ATOM 1782 C C . SER A 1 228 ? 3.944 115.379 3.507 1.00 37.37 206 SER A C 1
ATOM 1783 O O . SER A 1 228 ? 4.300 115.319 4.685 1.00 34.29 206 SER A O 1
#

Radius of gyration: 17.44 Å; Cα contacts (8 Å, |Δi|>4): 404; chains: 1; bounding box: 37×56×33 Å

Organism: Bacteroides thetaiotaomicron (strain ATCC 29148 / DSM 2079 / JCM 5827 / CCUG 10774 / NCTC 10582 / VPI-5482 / E50) (NCBI:txid226186)

Solvent-accessible surface area: 10205 Å² total; per-residue (Å²): 156,98,22,36,39,172,98,31,166,33,122,34,168,20,115,9,0,0,1,12,2,15,1,0,5,1,36,18,53,60,97,82,0,9,122,22,0,68,182,11,36,3,86,68,0,82,126,87,8,53,88,94,56,14,80,49,29,4,48,64,1,9,17,42,138,18,57,15,79,88,0,33,109,68,0,4,89,84,21,67,112,140,3,83,87,102,42,0,37,93,3,5,35,8,8,26,56,147,15,47,56,121,4,0,82,7,1,57,5,1,86,161,68,16,102,1,22,2,0,2,28,4,0,42,8,2,8,59,29,0,43,20,92,132,0,13,104,102,37,65,29,1,70,52,4,11,72,92,25,4,11,0,42,123,40,29,65,4,1,45,25,69,89,0,0,61,90,0,34,136,55,20,149,10,96,27,68,44,0,2,1,0,1,11,1,57,71,7,8,110,20,0,118,139,61,35,11,93,34,11,78,8,129,46,44,34,60,6,28,100,95,0,21,89,45,0,58,121

Sequence (218 aa):
VDLGTENLYFQSMIKNIVFDFGGVIVVDIDRDKAVQAFIKLGLADADTTRLDKYHQTGIFQELEEGKLSADEFRKQLGDLCGRELTMEETKQAWLGFFNEVDLRKLDYILGLRKSYHVYLLSNTNPFVMSWACSPEFSSEGKPLNDYCCDKLYLSYQLGHTKPAPEIFDFMMIKDSHVIPSETLFVDDGSSNIHIGKELGFETFQPENGADWRQELTVILNS

InterPro domains:
  IPR006439 HAD hydrolase, subfamily IA [PR00413] (2-13)
  IPR006439 HAD hydrolase, subfamily IA [PR00413] (134-150)
  IPR006439 HAD hydrolase, subfamily IA [PR00413] (152-172)
  IPR006439 HAD hydrolase, subfamily IA [TIGR01509] (124-188)
  IPR023198 Phosphoglycolate phosphatase-like, domain 2 [G3DSA:1.10.150.240] (15-86)
  IPR023214 HAD superfamily [G3DSA:3.40.50.1000] (1-195)
  IPR036412 HAD-like superfamily [SSF56784] (3-200)